Protein AF-A0A0Q1ACC1-F1 (afdb_monomer)

Secondary structure (DSSP, 8-state):
--SS--GGGGGGTTTSTTTT---TTSTTTTEEEEEEEEEE-SS--PPP----GGGS-HHHHHHHHHHHHHHTEEEEEEEEEEGGG-SEEEEEETTHHHHHHHHHHHHHHHS-TTTEEEE-SS--GGGGGGGGSGGGTSGGGSSEEEEEEETTPPPPS-SEEEEEESSS---HHHHHHHHTSEEEEEETTEEEEEETTEEEEEESB--

Foldseek 3Di:
DVVQDFLVCLVVCPPHCQFQVDDPPDPCQQKFFQAWFKDFDPDQDDDPDPPDPVPDDPVVVVVVVVCSVVVRIDGRDTDIDRQLQFQFEEQEEQCLLVRVVSRVSRNNRRRPLQAAAEAEPPPPPSCVCVVVRPNPVCVVNHPFYEYEAEAQDDADDGSHYYYRYHHPDDHPRQVSCQCRNWYWYQDPQFIWIHHNVGTDGGHNHGD

pLDDT: mean 87.02, std 10.47, range [52.59, 98.0]

Radius of gyration: 20.37 Å; Cα contacts (8 Å, |Δi|>4): 390; chains: 1; bounding box: 58×36×55 Å

Solvent-accessible surface area (backbone atoms only — not comparable to full-atom values): 11484 Å² total; per-residue (Å²): 106,84,93,63,62,57,65,91,53,48,78,81,42,62,90,43,84,66,42,44,63,47,46,91,86,44,92,65,41,62,48,25,51,66,26,24,14,69,40,70,44,94,70,71,84,82,75,74,89,86,70,61,76,88,80,50,58,69,66,60,55,50,51,49,53,52,49,50,63,64,66,40,44,40,70,78,33,74,34,70,44,60,48,88,77,24,53,26,34,20,31,16,13,86,55,16,66,59,43,53,49,38,23,49,53,46,38,64,41,31,30,42,41,63,50,35,6,46,45,63,71,88,58,56,79,91,49,59,67,52,79,77,41,72,25,50,74,56,23,87,73,18,77,36,30,39,30,44,39,48,68,79,58,81,86,72,100,48,62,23,36,38,35,39,22,68,48,85,73,87,39,72,58,42,49,46,0,31,60,68,22,36,25,37,38,44,54,97,59,28,38,38,38,34,28,64,91,49,81,46,83,65,29,69,36,63,116

Mean predicted aligned error: 7.65 Å

Structure (mmCIF, N/CA/C/O backbone):
data_AF-A0A0Q1ACC1-F1
#
_entry.id   AF-A0A0Q1ACC1-F1
#
loop_
_atom_site.group_PDB
_atom_site.id
_atom_site.type_symbol
_atom_site.label_atom_id
_atom_site.label_alt_id
_atom_site.label_comp_id
_atom_site.label_asym_id
_atom_site.label_entity_id
_atom_site.label_seq_id
_atom_site.pdbx_PDB_ins_code
_atom_site.Cartn_x
_atom_site.Cartn_y
_atom_site.Cartn_z
_atom_site.occupancy
_atom_site.B_iso_or_equiv
_atom_site.auth_seq_id
_atom_site.auth_comp_id
_atom_site.auth_asym_id
_atom_site.auth_atom_id
_atom_site.pdbx_PDB_model_num
ATOM 1 N N . MET A 1 1 ? 2.250 -6.283 -15.458 1.00 58.88 1 MET A N 1
ATOM 2 C CA . MET A 1 1 ? 0.974 -5.613 -15.105 1.00 58.88 1 MET A CA 1
ATOM 3 C C . MET A 1 1 ? -0.050 -6.566 -14.484 1.00 58.88 1 MET A C 1
ATOM 5 O O . MET A 1 1 ? -0.709 -6.156 -13.545 1.00 58.88 1 MET A O 1
ATOM 9 N N . HIS A 1 2 ? -0.130 -7.833 -14.921 1.00 76.19 2 HIS A N 1
ATOM 10 C CA . HIS A 1 2 ? -1.049 -8.841 -14.364 1.00 76.19 2 HIS A CA 1
ATOM 11 C C . HIS A 1 2 ? -0.979 -9.002 -12.831 1.00 76.19 2 HIS A C 1
ATOM 13 O O . HIS A 1 2 ? -2.020 -8.988 -12.184 1.00 76.19 2 HIS A O 1
ATOM 19 N N . ARG A 1 3 ? 0.228 -9.100 -12.246 1.00 84.19 3 ARG A N 1
ATOM 20 C CA . ARG A 1 3 ? 0.430 -9.351 -10.802 1.00 84.19 3 ARG A CA 1
ATOM 21 C C . ARG A 1 3 ? -0.059 -8.210 -9.901 1.00 84.19 3 ARG A C 1
ATOM 23 O O . ARG A 1 3 ? -0.645 -8.489 -8.870 1.00 84.19 3 ARG A O 1
ATOM 30 N N . TYR A 1 4 ? 0.104 -6.952 -10.320 1.00 89.62 4 TYR A N 1
ATOM 31 C CA . TYR A 1 4 ? -0.324 -5.760 -9.567 1.00 89.62 4 TYR A CA 1
ATOM 32 C C . TYR A 1 4 ? -1.268 -4.903 -10.431 1.00 89.62 4 TYR A C 1
ATOM 34 O O . TYR A 1 4 ? -0.820 -3.907 -11.025 1.00 89.62 4 TYR A O 1
ATOM 42 N N . PRO A 1 5 ? -2.549 -5.306 -10.565 1.00 90.56 5 PRO A N 1
ATOM 43 C CA . PRO A 1 5 ? -3.543 -4.578 -11.356 1.00 90.56 5 PRO A CA 1
ATOM 44 C C . PRO A 1 5 ? -3.723 -3.138 -10.854 1.00 90.56 5 PRO A C 1
ATOM 46 O O . PRO A 1 5 ? -3.257 -2.768 -9.769 1.00 90.56 5 PRO A O 1
ATOM 49 N N . ARG A 1 6 ? -4.346 -2.273 -11.661 1.00 90.31 6 ARG A N 1
ATOM 50 C CA . ARG A 1 6 ? -4.634 -0.907 -11.197 1.00 90.31 6 ARG A CA 1
ATOM 51 C C . ARG A 1 6 ? -5.735 -0.958 -10.126 1.00 90.31 6 ARG A C 1
ATOM 53 O O . ARG A 1 6 ? -6.685 -1.717 -10.301 1.00 90.31 6 ARG A O 1
ATOM 60 N N . PRO A 1 7 ? -5.683 -0.120 -9.073 1.00 91.50 7 PRO A N 1
ATOM 61 C CA . PRO A 1 7 ? -6.741 -0.072 -8.058 1.00 91.50 7 PRO A CA 1
ATOM 62 C C . PRO A 1 7 ? -8.148 0.118 -8.649 1.00 91.50 7 PRO A C 1
ATOM 64 O O . PRO A 1 7 ? -9.111 -0.489 -8.190 1.00 91.50 7 PRO A O 1
ATOM 67 N N . SER A 1 8 ? -8.255 0.891 -9.735 1.00 90.81 8 SER A N 1
ATOM 68 C CA . SER A 1 8 ? -9.501 1.134 -10.473 1.00 90.81 8 SER A CA 1
ATOM 69 C C . SER A 1 8 ? -10.064 -0.085 -11.214 1.00 90.81 8 SER A C 1
ATOM 71 O O . SER A 1 8 ? -11.192 -0.026 -11.689 1.00 90.81 8 SER A O 1
ATOM 73 N N . GLU A 1 9 ? -9.292 -1.161 -11.371 1.00 91.88 9 GLU A N 1
ATOM 74 C CA . GLU A 1 9 ? -9.697 -2.390 -12.071 1.00 91.88 9 GLU A CA 1
ATOM 75 C C . GLU A 1 9 ? -10.165 -3.478 -11.091 1.00 91.88 9 GLU A C 1
ATOM 77 O O . GLU A 1 9 ? -10.888 -4.391 -11.492 1.00 91.88 9 GLU A O 1
ATOM 82 N N . LEU A 1 10 ? -9.804 -3.364 -9.805 1.00 92.94 10 LEU A N 1
ATOM 83 C CA . LEU A 1 10 ? -10.030 -4.400 -8.789 1.00 92.94 10 LEU A CA 1
ATOM 84 C C . LEU A 1 10 ? -11.501 -4.794 -8.656 1.00 92.94 10 LEU A C 1
ATOM 86 O O . LEU A 1 10 ? -11.804 -5.978 -8.556 1.00 92.94 10 LEU A O 1
ATOM 90 N N . TRP A 1 11 ? -12.419 -3.824 -8.716 1.00 92.44 11 TRP A N 1
ATOM 91 C CA . TRP A 1 11 ? -13.859 -4.063 -8.565 1.00 92.44 11 TRP A CA 1
ATOM 92 C C . TRP A 1 11 ? -14.409 -5.080 -9.575 1.00 92.44 11 TRP A C 1
ATOM 94 O O . TRP A 1 11 ? -15.332 -5.819 -9.249 1.00 92.44 11 TRP A O 1
ATOM 104 N N . SER A 1 12 ? -13.833 -5.142 -10.780 1.00 94.81 12 SER A N 1
ATOM 105 C CA . SER A 1 12 ? -14.265 -6.061 -11.841 1.00 94.81 12 SER A CA 1
ATOM 106 C C . SER A 1 12 ? -13.781 -7.500 -11.635 1.00 94.81 12 SER A C 1
ATOM 108 O O . SER A 1 12 ? -14.287 -8.416 -12.276 1.00 94.81 12 SER A O 1
ATOM 110 N N . LEU A 1 13 ? -12.807 -7.696 -10.741 1.00 94.25 13 LEU A N 1
ATOM 111 C CA . LEU A 1 13 ? -12.178 -8.984 -10.445 1.00 94.25 13 LEU A CA 1
ATOM 112 C C . LEU A 1 13 ? -12.672 -9.593 -9.122 1.00 94.25 13 LEU A C 1
ATOM 114 O O . LEU A 1 13 ? -12.344 -10.739 -8.813 1.00 94.25 13 LEU A O 1
ATOM 118 N N . VAL A 1 14 ? -13.435 -8.835 -8.324 1.00 94.94 14 VAL A N 1
ATOM 119 C CA . VAL A 1 14 ? -13.987 -9.297 -7.042 1.00 94.94 14 VAL A CA 1
ATOM 120 C C . VAL A 1 14 ? -14.894 -10.508 -7.268 1.00 94.94 14 VAL A C 1
ATOM 122 O O . VAL A 1 14 ? -15.743 -10.507 -8.156 1.00 94.94 14 VAL A O 1
ATOM 125 N N . GLY A 1 15 ? -14.721 -11.541 -6.442 1.00 94.19 15 GLY A N 1
ATOM 126 C CA . GLY A 1 15 ? -15.457 -12.806 -6.532 1.00 94.19 15 GLY A CA 1
ATOM 127 C C . GLY A 1 15 ? -14.915 -13.792 -7.572 1.00 94.19 15 GLY A C 1
ATOM 128 O O . GLY A 1 15 ? -15.429 -14.905 -7.660 1.00 94.19 15 GLY A O 1
ATOM 129 N N . GLY A 1 16 ? -13.897 -13.409 -8.348 1.00 95.25 16 GLY A N 1
ATOM 130 C CA . GLY A 1 16 ? -13.178 -14.313 -9.245 1.00 95.25 16 GLY A CA 1
ATOM 131 C C . GLY A 1 16 ? -12.012 -15.034 -8.564 1.00 95.25 16 GLY A C 1
ATOM 132 O O . GLY A 1 16 ? -11.716 -14.809 -7.395 1.00 95.25 16 GLY A O 1
ATOM 133 N N . GLU A 1 17 ? -11.290 -15.847 -9.338 1.00 93.62 17 GLU A N 1
ATOM 134 C CA . GLU A 1 17 ? -10.137 -16.644 -8.872 1.00 93.62 17 GLU A CA 1
ATOM 135 C C . GLU A 1 17 ? -8.962 -15.799 -8.361 1.00 93.62 17 GLU A C 1
ATOM 137 O O . GLU A 1 17 ? -8.112 -16.291 -7.629 1.00 93.62 17 GLU A O 1
ATOM 142 N N . ARG A 1 18 ? -8.921 -14.519 -8.748 1.00 92.88 18 ARG A N 1
ATOM 143 C CA . ARG A 1 18 ? -7.852 -13.586 -8.377 1.00 92.88 18 ARG A CA 1
ATOM 144 C C . ARG A 1 18 ? -8.033 -12.944 -7.007 1.00 92.88 18 ARG A C 1
ATOM 146 O O . ARG A 1 18 ? -7.095 -12.358 -6.463 1.00 92.88 18 ARG A O 1
ATOM 153 N N . MET A 1 19 ? -9.252 -13.004 -6.480 1.00 96.25 19 MET A N 1
ATOM 154 C CA . MET A 1 19 ? -9.556 -12.520 -5.145 1.00 96.25 19 MET A CA 1
ATOM 155 C C . MET A 1 19 ? -8.956 -13.490 -4.131 1.00 96.25 19 MET A C 1
ATOM 157 O O . MET A 1 19 ? -9.218 -14.687 -4.189 1.00 96.25 19 MET A O 1
ATOM 161 N N . TRP A 1 20 ? -8.160 -12.954 -3.210 1.00 96.44 20 TRP A N 1
ATOM 162 C CA . TRP A 1 20 ? -7.475 -13.724 -2.168 1.00 96.44 20 TRP A CA 1
ATOM 163 C C . TRP A 1 20 ? -6.535 -14.809 -2.717 1.00 96.44 20 TRP A C 1
ATOM 165 O O . TRP A 1 20 ? -6.323 -15.838 -2.086 1.00 96.44 20 TRP A O 1
ATOM 175 N N . GLU A 1 21 ? -5.955 -14.562 -3.899 1.00 95.25 21 GLU A N 1
ATOM 176 C CA . GLU A 1 21 ? -5.065 -15.511 -4.583 1.00 95.25 21 GLU A CA 1
ATOM 177 C C . GLU A 1 21 ? -3.689 -15.673 -3.907 1.00 95.25 21 GLU A C 1
ATOM 179 O O . GLU A 1 21 ? -2.984 -16.625 -4.223 1.00 95.25 21 GLU A O 1
ATOM 184 N N . ARG A 1 22 ? -3.294 -14.762 -2.999 1.00 95.00 22 ARG A N 1
ATOM 185 C CA . ARG A 1 22 ? -1.940 -14.717 -2.414 1.00 95.00 22 ARG A CA 1
ATOM 186 C C . ARG A 1 22 ? -1.904 -15.246 -0.982 1.00 95.00 22 ARG A C 1
ATOM 188 O O . ARG A 1 22 ? -2.440 -14.618 -0.064 1.00 95.00 22 ARG A O 1
ATOM 195 N N . GLY A 1 23 ? -1.207 -16.356 -0.781 1.00 93.00 23 GLY A N 1
ATOM 196 C CA . GLY A 1 23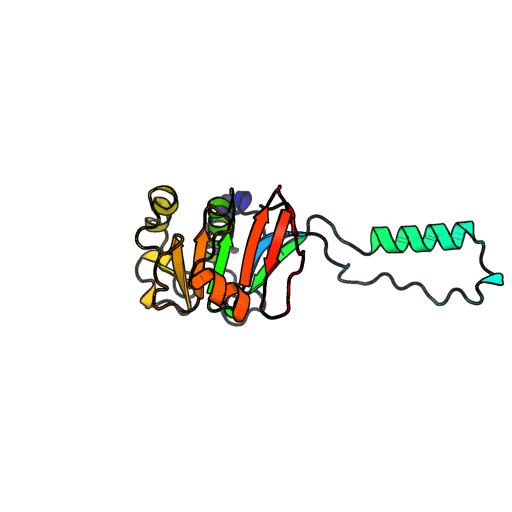 ? -0.982 -16.996 0.511 1.00 93.00 23 GLY A CA 1
ATOM 197 C C . GLY A 1 23 ? 0.313 -16.562 1.201 1.00 93.00 23 GLY A C 1
ATOM 198 O O . GLY A 1 23 ? 1.188 -15.937 0.614 1.00 93.00 23 GLY A O 1
ATOM 199 N N . VAL A 1 24 ? 0.462 -16.949 2.471 1.00 92.94 24 VAL A N 1
ATOM 200 C CA . VAL A 1 24 ? 1.601 -16.577 3.342 1.00 92.94 24 VAL A CA 1
ATOM 201 C C . VAL A 1 24 ? 2.976 -17.044 2.840 1.00 92.94 24 VAL A C 1
ATOM 203 O O . VAL A 1 24 ? 4.004 -16.498 3.239 1.00 92.94 24 VAL A O 1
ATOM 206 N N . HIS A 1 25 ? 3.010 -18.066 1.983 1.00 92.62 25 HIS A N 1
ATOM 207 C CA . HIS A 1 25 ? 4.243 -18.622 1.420 1.00 92.62 25 HIS A CA 1
ATOM 208 C C . HIS A 1 25 ? 4.619 -18.017 0.065 1.00 92.62 25 HIS A C 1
ATOM 210 O O . HIS A 1 25 ? 5.706 -18.308 -0.434 1.00 92.62 25 HIS A O 1
ATOM 216 N N . ASP A 1 26 ? 3.755 -17.181 -0.511 1.00 94.06 26 ASP A N 1
ATOM 217 C CA . ASP A 1 26 ? 4.024 -16.535 -1.786 1.00 94.06 26 ASP A CA 1
ATOM 218 C C . ASP A 1 26 ? 4.969 -15.345 -1.602 1.00 94.06 26 ASP A C 1
ATOM 220 O O . ASP A 1 26 ? 4.922 -14.620 -0.605 1.00 94.06 26 ASP A O 1
ATOM 224 N N . GLU A 1 27 ? 5.831 -15.118 -2.592 1.00 90.88 27 GLU A N 1
ATOM 225 C CA . GLU A 1 27 ? 6.801 -14.017 -2.560 1.00 90.88 27 GLU A CA 1
ATOM 226 C C . GLU A 1 27 ? 6.123 -12.639 -2.479 1.00 90.88 27 GLU A C 1
ATOM 228 O O . GLU A 1 27 ? 6.656 -11.728 -1.850 1.00 90.88 27 GLU A O 1
ATOM 233 N N . ASP A 1 28 ? 4.930 -12.502 -3.066 1.00 92.88 28 ASP A N 1
ATOM 234 C CA . ASP A 1 28 ? 4.126 -11.275 -3.098 1.00 92.88 28 ASP A CA 1
ATOM 235 C C . ASP A 1 28 ? 3.066 -11.189 -1.991 1.00 92.88 28 ASP A C 1
ATOM 237 O O . ASP A 1 28 ? 2.146 -10.355 -2.050 1.00 92.88 28 ASP A O 1
ATOM 241 N N . TYR A 1 29 ? 3.188 -12.034 -0.963 1.00 94.75 29 TYR A N 1
ATOM 242 C CA . TYR A 1 29 ? 2.414 -11.903 0.263 1.00 94.75 29 TYR A C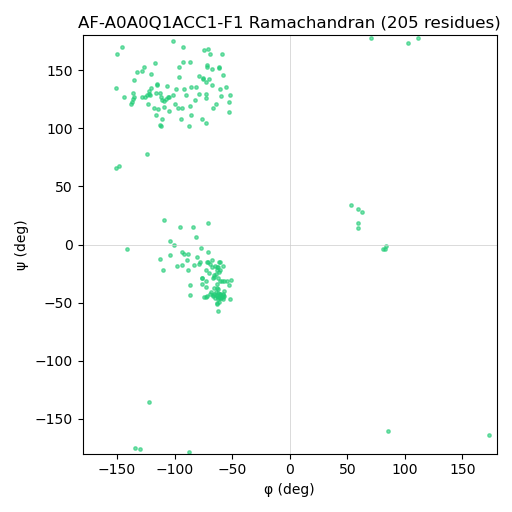A 1
ATOM 243 C C . TYR A 1 29 ? 2.688 -10.545 0.918 1.00 94.75 29 TYR A C 1
ATOM 245 O O . TYR A 1 29 ? 3.845 -10.188 1.129 1.00 94.75 29 TYR A O 1
ATOM 253 N N . LEU A 1 30 ? 1.624 -9.798 1.237 1.00 95.44 30 LEU A N 1
ATOM 254 C CA . LEU A 1 30 ? 1.667 -8.438 1.803 1.00 95.44 30 LEU A CA 1
ATOM 255 C C . LEU A 1 30 ? 2.381 -7.374 0.952 1.00 95.44 30 LEU A C 1
ATOM 257 O O . LEU A 1 30 ? 2.707 -6.291 1.446 1.00 95.44 30 LEU A O 1
ATOM 261 N N . GLU A 1 31 ? 2.567 -7.627 -0.342 1.00 95.50 31 GLU A N 1
ATOM 262 C CA . GLU A 1 31 ? 3.039 -6.590 -1.252 1.00 95.50 31 GLU A CA 1
ATOM 263 C C . GLU A 1 31 ? 1.904 -5.687 -1.732 1.00 95.50 31 GLU A C 1
ATOM 265 O O . GLU A 1 31 ? 0.941 -6.138 -2.364 1.00 95.50 31 GLU A O 1
ATOM 270 N N . VAL A 1 32 ? 2.075 -4.385 -1.513 1.00 93.62 32 VAL A N 1
ATOM 271 C CA . VAL A 1 32 ? 1.122 -3.345 -1.900 1.00 93.62 32 VAL A CA 1
ATOM 272 C C . VAL A 1 32 ? 1.709 -2.415 -2.944 1.00 93.62 32 VAL A C 1
ATOM 274 O O . VAL A 1 32 ? 2.856 -1.981 -2.864 1.00 93.62 32 VAL A O 1
ATOM 277 N N . ARG A 1 33 ? 0.898 -2.076 -3.942 1.00 92.75 33 ARG A N 1
ATOM 278 C CA . ARG A 1 33 ? 1.261 -1.108 -4.974 1.00 92.75 33 ARG A CA 1
ATOM 279 C C . ARG A 1 33 ? 1.098 0.316 -4.439 1.00 92.75 33 ARG A C 1
ATOM 281 O O . ARG A 1 33 ? 0.020 0.661 -3.971 1.00 92.75 33 ARG A O 1
ATOM 288 N N . VAL A 1 34 ? 2.128 1.146 -4.603 1.00 90.38 34 VAL A N 1
ATOM 289 C CA . VAL A 1 34 ? 2.148 2.554 -4.148 1.00 90.38 34 VAL A CA 1
ATOM 290 C C . VAL A 1 34 ? 2.185 3.570 -5.296 1.00 90.38 34 VAL A C 1
ATOM 292 O O . VAL A 1 34 ? 1.985 4.764 -5.097 1.00 90.38 34 VAL A O 1
ATOM 295 N N . GLY A 1 35 ? 2.452 3.120 -6.524 1.00 85.88 35 GLY A N 1
ATOM 296 C CA . GLY A 1 35 ? 2.596 4.029 -7.657 1.00 85.88 35 GLY A CA 1
ATOM 297 C C . GLY A 1 35 ? 3.054 3.358 -8.945 1.00 85.88 35 GLY A C 1
ATOM 298 O O . GLY A 1 35 ? 2.989 2.135 -9.098 1.00 85.88 35 GLY A O 1
ATOM 299 N N . LEU A 1 36 ? 3.508 4.196 -9.872 1.00 82.50 36 LEU A N 1
ATOM 300 C CA . LEU A 1 36 ? 4.158 3.852 -11.128 1.00 82.50 36 LEU A CA 1
ATOM 301 C C . LEU A 1 36 ? 5.554 4.484 -11.194 1.00 82.50 36 LEU A C 1
ATOM 303 O O . LEU A 1 36 ? 5.737 5.690 -10.998 1.00 82.50 36 LEU A O 1
ATOM 307 N N . GLY A 1 37 ? 6.543 3.657 -11.498 1.00 79.75 37 GLY A N 1
ATOM 308 C CA . GLY A 1 37 ? 7.946 4.034 -11.567 1.00 79.75 37 GLY A CA 1
ATOM 309 C C . GLY A 1 37 ? 8.620 3.491 -12.816 1.00 79.75 37 GLY A C 1
ATOM 310 O O . GLY A 1 37 ? 7.990 2.910 -13.701 1.00 79.75 37 GLY A O 1
ATOM 311 N N . ILE A 1 38 ? 9.925 3.714 -12.875 1.00 74.94 38 ILE A N 1
ATOM 312 C CA . ILE A 1 38 ? 10.794 3.183 -13.919 1.00 74.94 38 ILE A CA 1
ATOM 313 C C . ILE A 1 38 ? 11.595 2.052 -13.281 1.00 74.94 38 ILE A C 1
ATOM 315 O O . ILE A 1 38 ? 12.223 2.267 -12.247 1.00 74.94 38 ILE A O 1
ATOM 319 N N . THR A 1 39 ? 11.575 0.868 -13.886 1.00 72.25 39 THR A N 1
ATOM 320 C CA . THR A 1 39 ? 12.412 -0.263 -13.459 1.00 72.25 39 THR A CA 1
ATOM 321 C C . THR A 1 39 ? 13.389 -0.650 -14.562 1.00 72.25 39 THR A C 1
ATOM 323 O O . THR A 1 39 ? 13.124 -0.398 -15.738 1.00 72.25 39 THR A O 1
ATOM 326 N N . SER A 1 40 ? 14.502 -1.284 -14.206 1.00 69.81 40 SER A N 1
ATOM 327 C CA . SER A 1 40 ? 15.384 -1.929 -15.184 1.00 69.81 40 SER A CA 1
ATOM 328 C C . SER A 1 40 ? 14.689 -3.135 -15.819 1.00 69.81 40 SER A C 1
ATOM 330 O O . SER A 1 40 ? 13.857 -3.788 -15.184 1.00 69.81 40 SER A O 1
ATOM 332 N N . LEU A 1 41 ? 15.039 -3.462 -17.063 1.00 72.62 41 LEU A N 1
ATOM 333 C CA . LEU A 1 41 ? 14.577 -4.696 -17.698 1.00 72.62 41 LEU A CA 1
ATOM 334 C C . LEU A 1 41 ? 14.944 -5.925 -16.852 1.00 72.62 41 LEU A C 1
ATOM 336 O O . LEU A 1 41 ? 16.085 -6.070 -16.419 1.00 72.62 41 LEU A O 1
ATOM 340 N N . CYS A 1 42 ? 13.990 -6.846 -16.685 1.00 67.94 42 CYS A N 1
ATOM 341 C CA . CYS A 1 42 ? 14.234 -8.132 -16.023 1.00 67.94 42 CYS A CA 1
ATOM 342 C C . CYS A 1 42 ? 15.267 -8.989 -16.774 1.00 67.94 42 CYS A C 1
ATOM 344 O O . CYS A 1 42 ? 15.974 -9.778 -16.158 1.00 67.94 42 CYS A O 1
ATOM 346 N N . THR A 1 43 ? 15.359 -8.821 -18.096 1.00 76.00 43 THR A N 1
ATOM 347 C CA . THR A 1 43 ? 16.409 -9.397 -18.943 1.00 76.00 43 THR A CA 1
ATOM 348 C C . THR A 1 43 ? 17.275 -8.251 -19.462 1.00 76.00 43 THR A C 1
ATOM 350 O O . THR A 1 43 ? 16.831 -7.528 -20.357 1.00 76.00 43 THR A O 1
ATOM 353 N N . PRO A 1 44 ? 18.469 -8.030 -18.887 1.00 74.75 44 PRO A N 1
ATOM 354 C CA . PRO A 1 44 ? 19.359 -6.961 -19.322 1.00 74.75 44 PRO A CA 1
ATOM 355 C C . PRO A 1 44 ? 19.723 -7.094 -20.804 1.00 74.75 44 PRO A C 1
ATOM 357 O O . PRO A 1 44 ? 19.873 -8.200 -21.322 1.00 74.75 44 PRO A O 1
ATOM 360 N N . ILE A 1 45 ? 19.885 -5.960 -21.489 1.00 80.19 45 ILE A N 1
ATOM 361 C CA . ILE A 1 45 ? 20.428 -5.944 -22.850 1.00 80.19 45 ILE A CA 1
ATOM 362 C C . ILE A 1 45 ? 21.935 -6.150 -22.738 1.00 80.19 45 ILE A C 1
ATOM 364 O O . ILE A 1 45 ? 22.657 -5.250 -22.308 1.00 80.19 45 ILE A O 1
ATOM 368 N N . GLU A 1 46 ? 22.408 -7.328 -23.125 1.00 83.50 46 GLU A N 1
ATOM 369 C CA . GLU A 1 46 ? 23.836 -7.613 -23.200 1.00 83.50 46 GLU A CA 1
ATOM 370 C C . GLU A 1 46 ? 24.377 -7.191 -24.565 1.00 83.50 46 GLU A C 1
ATOM 372 O O . GLU A 1 46 ? 23.947 -7.682 -25.610 1.00 83.50 46 GLU A O 1
ATOM 377 N N . VAL A 1 47 ? 25.321 -6.252 -24.553 1.00 80.56 47 VAL A N 1
ATOM 378 C CA . VAL A 1 47 ? 26.071 -5.864 -25.747 1.00 80.56 47 VAL A CA 1
ATOM 379 C C . VAL A 1 47 ? 27.391 -6.635 -25.718 1.00 80.56 47 VAL A C 1
ATOM 381 O O . VAL A 1 47 ? 28.155 -6.448 -24.769 1.00 80.56 47 VAL A O 1
ATOM 384 N N . PRO A 1 48 ? 27.668 -7.507 -26.704 1.00 80.25 48 PRO A N 1
ATOM 385 C CA . PRO A 1 48 ? 28.947 -8.207 -26.774 1.00 80.25 48 PRO A CA 1
ATOM 386 C C . PRO A 1 48 ? 30.099 -7.208 -26.922 1.00 80.25 48 PRO A C 1
ATOM 388 O O . PRO A 1 48 ? 29.896 -6.111 -27.445 1.00 80.25 48 PRO A O 1
ATOM 391 N N . ASP A 1 49 ? 31.294 -7.591 -26.459 1.00 80.62 49 ASP A N 1
ATOM 392 C CA . ASP A 1 49 ? 32.488 -6.741 -26.519 1.00 80.62 49 ASP A CA 1
ATOM 393 C C . ASP A 1 49 ? 32.710 -6.234 -27.957 1.00 80.62 49 ASP A C 1
ATOM 395 O O . ASP A 1 49 ? 32.943 -7.044 -28.860 1.00 80.62 49 ASP A O 1
ATOM 399 N N . PRO A 1 50 ? 32.592 -4.914 -28.197 1.00 73.06 50 PRO A N 1
ATOM 400 C CA . PRO A 1 50 ? 32.675 -4.362 -29.538 1.00 73.06 50 PRO A CA 1
ATOM 401 C C . PRO A 1 50 ? 34.122 -4.274 -30.058 1.00 73.06 50 PRO A C 1
ATOM 403 O O . PRO A 1 50 ? 34.313 -3.897 -31.211 1.00 73.06 50 PRO A O 1
ATOM 406 N N . GLY A 1 51 ? 35.134 -4.629 -29.256 1.00 79.38 51 GLY A N 1
ATOM 407 C CA . GLY A 1 51 ? 36.545 -4.510 -29.628 1.00 79.38 51 GLY A CA 1
ATOM 408 C C . GLY A 1 51 ? 37.115 -3.116 -29.350 1.00 79.38 51 GLY A C 1
ATOM 409 O O . GLY A 1 51 ? 36.590 -2.360 -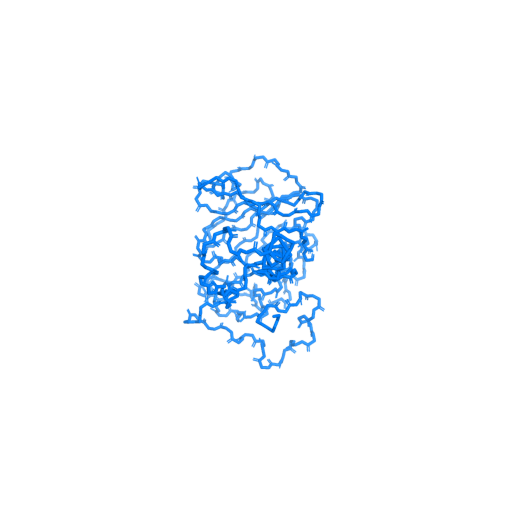28.527 1.00 79.38 51 GLY A O 1
ATOM 410 N N . ALA A 1 52 ? 38.229 -2.767 -30.001 1.00 80.94 52 ALA A N 1
ATOM 411 C CA . ALA A 1 52 ? 38.921 -1.510 -29.730 1.00 80.94 52 ALA A CA 1
ATOM 412 C C . ALA A 1 52 ? 38.085 -0.301 -30.180 1.00 80.94 52 ALA A C 1
ATOM 414 O O . ALA A 1 52 ? 37.512 -0.279 -31.265 1.00 80.94 52 ALA A O 1
ATOM 415 N N . ALA A 1 53 ? 38.037 0.745 -29.351 1.00 75.56 53 ALA A N 1
ATOM 416 C CA . ALA A 1 53 ? 37.220 1.930 -29.625 1.00 75.56 53 ALA A CA 1
ATOM 417 C C . ALA A 1 53 ? 37.620 2.674 -30.915 1.00 75.56 53 ALA A C 1
ATOM 419 O O . ALA A 1 53 ? 36.796 3.388 -31.479 1.00 75.56 53 ALA A O 1
ATOM 420 N N . GLU A 1 54 ? 38.866 2.507 -31.362 1.00 82.00 54 GLU A N 1
ATOM 421 C CA . GLU A 1 54 ? 39.411 3.056 -32.610 1.00 82.00 54 GLU A CA 1
ATOM 422 C C . GLU A 1 54 ? 38.892 2.356 -33.875 1.00 82.00 54 GLU A C 1
ATOM 424 O O . GLU A 1 54 ? 38.863 2.979 -34.935 1.00 82.00 54 GLU A O 1
ATOM 429 N N . ASP A 1 55 ? 38.402 1.120 -33.748 1.00 84.62 55 ASP A N 1
ATOM 430 C CA . ASP A 1 55 ? 37.811 0.344 -34.846 1.00 84.62 55 ASP A CA 1
ATOM 431 C C . ASP A 1 55 ? 36.302 0.603 -35.009 1.00 84.62 55 ASP A C 1
ATOM 433 O O . ASP A 1 55 ? 35.673 0.138 -35.963 1.00 84.62 55 ASP A O 1
ATOM 437 N N . LEU A 1 56 ? 35.695 1.339 -34.072 1.00 84.38 56 LEU A N 1
ATOM 438 C CA . LEU A 1 56 ? 34.260 1.593 -34.047 1.00 84.38 56 LEU A CA 1
ATOM 439 C C . LEU A 1 56 ? 33.898 2.877 -34.781 1.00 84.38 56 LEU A C 1
ATOM 441 O O . LEU A 1 56 ? 34.448 3.946 -34.520 1.00 84.38 56 LEU A O 1
ATOM 445 N N . ASP A 1 57 ? 32.863 2.797 -35.618 1.00 89.62 57 ASP A N 1
ATOM 446 C CA . ASP A 1 57 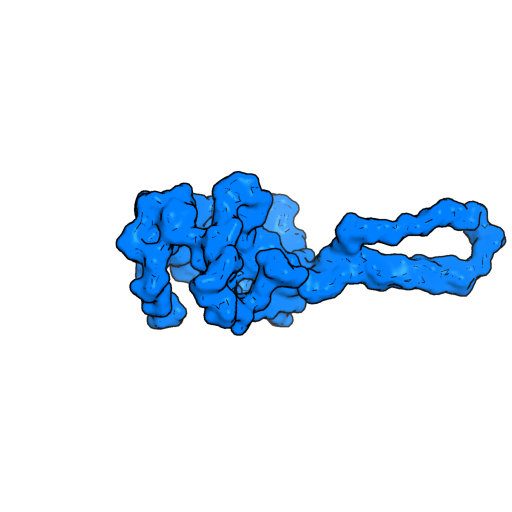? 32.234 3.998 -36.153 1.00 89.62 57 ASP A CA 1
ATOM 447 C C . ASP A 1 57 ? 31.604 4.816 -35.002 1.00 89.62 57 ASP A C 1
ATOM 449 O O . ASP A 1 57 ? 30.729 4.312 -34.282 1.00 89.62 57 ASP A O 1
ATOM 453 N N . PRO A 1 58 ? 32.013 6.083 -34.804 1.00 84.81 58 PRO A N 1
ATOM 454 C CA . PRO A 1 58 ? 31.608 6.873 -33.643 1.00 84.81 58 PRO A CA 1
ATOM 455 C C . PRO A 1 58 ? 30.108 7.198 -33.626 1.00 84.81 58 PRO A C 1
ATOM 457 O O . PRO A 1 58 ? 29.518 7.332 -32.545 1.00 84.81 58 PRO A O 1
ATOM 460 N N . VAL A 1 59 ? 29.463 7.294 -34.794 1.00 89.62 59 VAL A N 1
ATOM 461 C CA . VAL A 1 59 ? 28.019 7.556 -34.898 1.00 89.62 59 VAL A CA 1
ATOM 462 C C . VAL A 1 59 ? 27.229 6.312 -34.495 1.00 89.62 59 VAL A C 1
ATOM 464 O O . VAL A 1 59 ? 26.304 6.407 -33.680 1.00 89.62 59 VAL A O 1
ATOM 467 N N . CYS A 1 60 ? 27.627 5.140 -34.987 1.00 86.56 60 CYS A N 1
ATOM 468 C CA . CYS A 1 60 ? 27.034 3.856 -34.621 1.00 86.56 60 CYS A CA 1
ATOM 469 C C . CYS A 1 60 ? 27.237 3.548 -33.133 1.00 86.56 60 CYS A C 1
ATOM 471 O O . CYS A 1 60 ? 26.275 3.189 -32.453 1.00 86.56 60 CYS A O 1
ATOM 473 N N . ALA A 1 61 ? 28.440 3.767 -32.591 1.00 85.44 61 ALA A N 1
ATOM 474 C CA . ALA A 1 61 ? 28.729 3.543 -31.173 1.00 85.44 61 ALA A CA 1
ATOM 475 C C . ALA A 1 61 ? 27.889 4.451 -30.256 1.00 85.44 61 ALA A C 1
ATOM 477 O O . ALA A 1 61 ? 27.356 4.001 -29.237 1.00 85.44 61 ALA A O 1
ATOM 478 N N . THR A 1 62 ? 27.724 5.724 -30.629 1.00 86.62 62 THR A N 1
ATOM 479 C CA . THR A 1 62 ? 26.876 6.671 -29.888 1.00 86.62 62 THR A CA 1
ATOM 480 C C . THR A 1 62 ? 25.403 6.275 -29.965 1.00 86.62 62 THR A C 1
ATOM 482 O O . THR A 1 62 ? 24.716 6.245 -28.942 1.00 86.62 62 THR A O 1
ATOM 485 N N . SER A 1 63 ? 24.927 5.909 -31.156 1.00 86.12 63 SER A N 1
ATOM 486 C CA . SER A 1 63 ? 23.540 5.488 -31.380 1.00 86.12 63 SER A CA 1
ATOM 487 C C . SER A 1 63 ? 23.205 4.203 -30.621 1.00 86.12 63 SER A C 1
ATOM 489 O O . SER A 1 63 ? 22.138 4.112 -30.011 1.00 86.12 63 SER A O 1
ATOM 491 N N . LEU A 1 64 ? 24.128 3.237 -30.587 1.00 85.50 64 LEU A N 1
ATOM 492 C CA . LEU A 1 64 ? 23.988 1.998 -29.825 1.00 85.50 64 LEU A CA 1
ATOM 493 C C . LEU A 1 64 ? 23.898 2.277 -28.322 1.00 85.50 64 LEU A C 1
ATOM 495 O O . LEU A 1 64 ? 22.951 1.826 -27.684 1.00 85.50 64 LEU A O 1
ATOM 499 N N . ARG A 1 65 ? 24.820 3.075 -27.761 1.00 84.12 65 ARG A N 1
ATOM 500 C CA . ARG A 1 65 ? 24.778 3.456 -26.336 1.00 84.12 65 ARG A CA 1
ATOM 501 C C . ARG A 1 65 ? 23.477 4.164 -25.976 1.00 84.12 65 ARG A C 1
ATOM 503 O O . ARG A 1 65 ? 22.863 3.831 -24.969 1.00 84.12 65 ARG A O 1
ATOM 510 N N . HIS A 1 66 ? 23.038 5.110 -26.805 1.00 85.25 66 HIS A N 1
ATOM 511 C CA . HIS A 1 66 ? 21.769 5.801 -26.593 1.00 85.25 66 HIS A CA 1
ATOM 512 C C . HIS A 1 66 ? 20.582 4.827 -26.631 1.00 85.25 66 HIS A C 1
ATOM 514 O O . HIS A 1 66 ? 19.733 4.858 -25.743 1.00 85.25 66 HIS A O 1
ATOM 520 N N . THR A 1 67 ? 20.550 3.924 -27.613 1.00 84.81 67 THR A N 1
ATOM 521 C CA . THR A 1 67 ? 19.487 2.919 -27.761 1.00 84.81 67 THR A CA 1
ATOM 522 C C . THR A 1 67 ? 19.438 1.975 -26.565 1.00 84.81 67 THR A C 1
ATOM 524 O O . THR A 1 67 ? 18.366 1.775 -26.005 1.00 84.81 67 THR A O 1
ATOM 527 N N . VAL A 1 68 ? 20.585 1.446 -26.130 1.00 84.94 68 VAL A N 1
ATOM 528 C CA . VAL A 1 68 ? 20.685 0.577 -24.948 1.00 84.94 68 VAL A CA 1
ATOM 529 C C . VAL A 1 68 ? 20.211 1.320 -23.704 1.00 84.94 68 VAL A C 1
ATOM 531 O O . VAL A 1 68 ? 19.378 0.798 -22.973 1.00 84.94 68 VAL A O 1
ATOM 534 N N . ASN A 1 69 ? 20.653 2.563 -23.498 1.00 82.25 69 ASN A N 1
ATOM 535 C CA . ASN A 1 69 ? 20.232 3.359 -22.346 1.00 82.25 69 ASN A CA 1
ATOM 536 C C . ASN A 1 69 ? 18.711 3.565 -22.315 1.00 82.25 69 ASN A C 1
ATOM 538 O O . ASN A 1 69 ? 18.091 3.349 -21.277 1.00 82.25 69 ASN A O 1
ATOM 542 N N . VAL A 1 70 ? 18.096 3.921 -23.447 1.00 79.69 70 VAL A N 1
ATOM 543 C CA . VAL A 1 70 ? 16.641 4.137 -23.528 1.00 79.69 70 VAL A CA 1
ATOM 544 C C . VAL A 1 70 ? 15.866 2.825 -23.385 1.00 79.69 70 VAL A C 1
ATOM 546 O O . VAL A 1 70 ? 14.873 2.779 -22.664 1.00 79.69 70 VAL A O 1
ATOM 549 N N . ALA A 1 71 ? 16.321 1.752 -24.033 1.00 80.50 71 ALA A N 1
ATOM 550 C CA . ALA A 1 71 ? 15.635 0.463 -24.036 1.00 80.50 71 ALA A CA 1
ATOM 551 C C . ALA A 1 71 ? 15.857 -0.355 -22.753 1.00 80.50 71 ALA A C 1
ATOM 553 O O . ALA A 1 71 ? 15.093 -1.276 -22.494 1.00 80.50 71 ALA A O 1
ATOM 554 N N . SER A 1 72 ? 16.863 -0.026 -21.935 1.00 81.19 72 SER A N 1
ATOM 555 C CA . SER A 1 72 ? 17.213 -0.773 -20.714 1.00 81.19 72 SER A CA 1
ATOM 556 C C . SER A 1 72 ? 16.209 -0.640 -19.564 1.00 81.19 72 SER A C 1
ATOM 558 O O . SER A 1 72 ? 16.347 -1.323 -18.546 1.00 81.19 72 SER A O 1
ATOM 560 N N . THR A 1 73 ? 15.198 0.218 -19.710 1.00 80.56 73 THR A N 1
ATOM 561 C CA . THR A 1 73 ? 14.225 0.505 -18.656 1.00 80.56 73 THR A CA 1
ATOM 562 C C . THR A 1 73 ? 12.790 0.354 -19.141 1.00 80.56 73 THR A C 1
ATOM 564 O O . THR A 1 73 ? 12.474 0.599 -20.304 1.00 80.56 73 THR A O 1
ATOM 567 N N . VAL A 1 74 ? 11.907 -0.037 -18.226 1.00 80.25 74 VAL A N 1
ATOM 568 C CA . VAL A 1 74 ? 10.469 -0.160 -18.456 1.00 80.25 74 VAL A CA 1
ATOM 569 C C . VAL A 1 74 ? 9.758 0.939 -17.662 1.00 80.25 74 VAL A C 1
ATOM 571 O O . VAL A 1 74 ? 9.715 0.866 -16.425 1.00 80.25 74 VAL A O 1
ATOM 574 N N . PRO A 1 75 ? 9.218 1.975 -18.332 1.00 81.06 75 PRO A N 1
ATOM 575 C CA . PRO A 1 75 ? 8.413 2.996 -17.673 1.00 81.06 75 PRO A CA 1
ATOM 576 C C . PRO A 1 75 ? 7.052 2.437 -17.235 1.00 81.06 75 PRO A C 1
ATOM 578 O O . PRO A 1 75 ? 6.653 1.346 -17.640 1.00 81.06 75 PRO A O 1
ATOM 581 N N . ASP A 1 76 ? 6.335 3.201 -16.409 1.00 81.25 76 ASP A N 1
ATOM 582 C CA . ASP A 1 76 ? 4.982 2.879 -15.931 1.00 81.25 76 ASP A CA 1
ATOM 583 C C . ASP A 1 76 ? 4.855 1.482 -15.293 1.00 81.25 76 ASP A C 1
ATOM 585 O O . ASP A 1 76 ? 3.813 0.820 -15.369 1.00 81.25 76 ASP A O 1
ATOM 589 N N . THR A 1 77 ? 5.913 1.037 -14.613 1.00 84.12 77 THR A N 1
ATOM 590 C CA . THR A 1 77 ? 5.915 -0.231 -13.879 1.00 84.12 77 THR A CA 1
ATOM 591 C C . THR A 1 77 ? 5.353 -0.020 -12.473 1.00 84.12 77 THR A C 1
ATOM 593 O O . THR A 1 77 ? 5.737 0.951 -11.818 1.00 84.12 77 THR A O 1
ATOM 596 N N . PRO A 1 78 ? 4.460 -0.900 -11.975 1.00 87.06 78 PRO A N 1
ATOM 597 C CA . PRO A 1 78 ? 4.003 -0.843 -10.593 1.00 87.06 78 PRO A CA 1
ATOM 598 C C . PRO A 1 78 ? 5.181 -0.830 -9.622 1.00 87.06 78 PRO A C 1
ATOM 600 O O . PRO A 1 78 ? 5.997 -1.749 -9.630 1.00 87.06 78 PRO A O 1
ATOM 603 N N . VAL A 1 79 ? 5.248 0.202 -8.784 1.00 87.69 79 VAL A N 1
ATOM 604 C CA . VAL A 1 79 ? 6.156 0.204 -7.636 1.00 87.69 79 VAL A CA 1
ATOM 605 C C . VAL A 1 79 ? 5.413 -0.393 -6.463 1.00 87.69 79 VAL A C 1
ATOM 607 O O . VAL A 1 79 ? 4.282 0.010 -6.167 1.00 87.69 79 VAL A O 1
ATOM 610 N N . VAL A 1 80 ? 6.046 -1.377 -5.839 1.00 90.38 80 VAL A N 1
ATOM 611 C CA . VAL A 1 80 ? 5.469 -2.175 -4.766 1.00 90.38 80 VAL A CA 1
ATOM 612 C C . VAL A 1 80 ? 6.310 -2.050 -3.508 1.00 90.38 80 VAL A C 1
ATOM 614 O O . VAL A 1 80 ? 7.527 -1.883 -3.570 1.00 90.38 80 VAL A O 1
ATOM 617 N N . VAL A 1 81 ? 5.633 -2.106 -2.372 1.00 90.38 81 VAL A N 1
ATOM 618 C CA . VAL A 1 81 ? 6.215 -2.088 -1.037 1.00 90.38 81 VAL A CA 1
ATOM 619 C C . VAL A 1 81 ? 5.807 -3.375 -0.343 1.00 90.38 81 VAL A C 1
ATOM 621 O O . VAL A 1 81 ? 4.643 -3.765 -0.392 1.00 90.38 81 VAL A O 1
ATOM 624 N N . GLN A 1 82 ? 6.765 -4.017 0.313 1.00 91.19 82 GLN A N 1
ATOM 625 C CA . GLN A 1 82 ? 6.530 -5.205 1.118 1.00 91.19 82 GLN A CA 1
ATOM 626 C C . GLN A 1 82 ? 6.160 -4.780 2.547 1.00 91.19 82 GLN A C 1
ATOM 628 O O . GLN A 1 82 ? 7.044 -4.391 3.309 1.00 91.19 82 GLN A O 1
ATOM 633 N N . LEU A 1 83 ? 4.871 -4.816 2.912 1.00 92.31 83 LEU A N 1
ATOM 634 C CA . LEU A 1 83 ? 4.412 -4.275 4.202 1.00 92.31 83 LEU A CA 1
ATOM 635 C C . LEU A 1 83 ? 5.010 -5.013 5.400 1.00 92.31 83 LEU A C 1
ATOM 637 O O . LEU A 1 83 ? 5.409 -4.366 6.358 1.00 92.31 83 LEU A O 1
ATOM 641 N N . ARG A 1 84 ? 5.181 -6.341 5.322 1.00 89.94 84 ARG A N 1
ATOM 642 C CA . ARG A 1 84 ? 5.760 -7.135 6.430 1.00 89.94 84 ARG A CA 1
ATOM 643 C C . ARG A 1 84 ? 7.194 -6.741 6.799 1.00 89.94 84 ARG A C 1
ATOM 645 O O . ARG A 1 84 ? 7.717 -7.225 7.796 1.00 89.94 84 ARG A O 1
ATOM 652 N N . ALA A 1 85 ? 7.875 -5.983 5.938 1.00 89.81 85 ALA A N 1
ATOM 653 C CA . ALA A 1 85 ? 9.238 -5.532 6.188 1.00 89.81 85 ALA A CA 1
ATOM 654 C C . ALA A 1 85 ? 9.287 -4.311 7.119 1.00 89.81 85 ALA A C 1
ATOM 656 O O . ALA A 1 85 ? 10.375 -3.955 7.566 1.00 89.81 85 ALA A O 1
ATOM 657 N N . PHE A 1 86 ? 8.141 -3.679 7.401 1.00 91.50 86 PHE A N 1
ATOM 658 C CA . PHE A 1 86 ? 8.069 -2.419 8.129 1.00 91.50 86 PHE A CA 1
ATOM 659 C C . PHE A 1 86 ? 6.968 -2.461 9.193 1.00 91.50 86 PHE A C 1
ATOM 661 O O . PHE A 1 86 ? 5.801 -2.708 8.891 1.00 91.50 86 PHE A O 1
ATOM 668 N N . SER A 1 87 ? 7.331 -2.142 10.435 1.00 93.69 87 SER A N 1
ATOM 669 C CA . SER A 1 87 ? 6.355 -1.947 11.516 1.00 93.69 87 SER A CA 1
ATOM 670 C C . SER A 1 87 ? 5.633 -0.604 11.395 1.00 93.69 87 SER A C 1
ATOM 672 O O . SER A 1 87 ? 4.482 -0.479 11.800 1.00 93.69 87 SER A O 1
ATOM 674 N N . TYR A 1 88 ? 6.295 0.395 10.803 1.00 94.56 88 TYR A N 1
ATOM 675 C CA . TYR A 1 88 ? 5.765 1.745 10.636 1.00 94.56 88 TYR A CA 1
ATOM 676 C C . TYR A 1 88 ? 5.881 2.197 9.184 1.00 94.56 88 TYR A C 1
ATOM 678 O O . TYR A 1 88 ? 6.956 2.172 8.579 1.00 94.56 88 TYR A O 1
ATOM 686 N N . LEU A 1 89 ? 4.759 2.640 8.639 1.00 94.81 89 LEU A N 1
ATOM 687 C CA . LEU A 1 89 ? 4.640 3.259 7.334 1.00 94.81 89 LEU A CA 1
ATOM 688 C C . LEU A 1 89 ? 3.985 4.629 7.527 1.00 94.81 89 LEU A C 1
ATOM 690 O O . LEU A 1 89 ? 2.921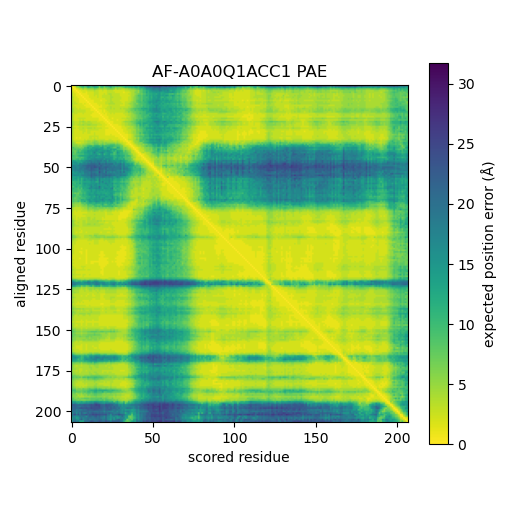 4.723 8.124 1.00 94.81 89 LEU A O 1
ATOM 694 N N . SER A 1 90 ? 4.582 5.686 6.991 1.00 95.06 90 SER A N 1
ATOM 695 C CA . SER A 1 90 ? 3.951 7.011 6.939 1.00 95.06 90 SER A CA 1
ATOM 696 C C . SER A 1 90 ? 3.662 7.363 5.489 1.00 95.06 90 SER A C 1
ATOM 698 O O . SER A 1 90 ? 4.556 7.268 4.652 1.00 95.06 90 SER A O 1
ATOM 700 N N . VAL A 1 91 ? 2.444 7.795 5.178 1.00 94.62 91 VAL A N 1
ATOM 701 C CA . VAL A 1 91 ? 2.054 8.319 3.865 1.00 94.62 91 VAL A CA 1
ATOM 702 C C . VAL A 1 91 ? 1.613 9.761 4.047 1.00 94.62 91 VAL A C 1
ATOM 704 O O . VAL A 1 91 ? 0.636 10.034 4.733 1.00 94.62 91 VAL A O 1
ATOM 707 N N . SER A 1 92 ? 2.331 10.688 3.421 1.00 94.25 92 SER A N 1
ATOM 708 C CA . SER A 1 92 ? 2.150 12.128 3.618 1.00 94.25 92 SER A CA 1
ATOM 709 C C . SER A 1 92 ? 1.937 12.885 2.312 1.00 94.25 92 SER A C 1
ATOM 711 O O . SER A 1 92 ? 2.413 12.468 1.251 1.00 94.25 92 SER A O 1
ATOM 713 N N . GLY A 1 93 ? 1.235 14.015 2.396 1.00 92.19 93 GLY A N 1
ATOM 714 C CA . GLY A 1 93 ? 1.008 14.953 1.297 1.00 92.19 93 GLY A CA 1
ATOM 715 C C . GLY A 1 93 ? -0.440 14.995 0.805 1.00 92.19 93 GLY A C 1
ATOM 716 O O . GLY A 1 93 ? -1.299 14.229 1.234 1.00 92.19 93 GLY A O 1
ATOM 717 N N . GLU A 1 94 ? -0.704 15.876 -0.163 1.00 88.56 94 GLU A N 1
ATOM 718 C CA . GLU A 1 94 ? -2.065 16.249 -0.595 1.00 88.56 94 GLU A CA 1
ATOM 719 C C . GLU A 1 94 ? -2.942 15.050 -1.006 1.00 88.56 94 GLU A C 1
ATOM 721 O O . GLU A 1 94 ? -4.153 15.059 -0.804 1.00 88.56 94 GLU A O 1
ATOM 726 N N . ARG A 1 95 ? -2.326 13.992 -1.550 1.00 89.94 95 ARG A N 1
ATOM 727 C CA . ARG A 1 95 ? -3.006 12.766 -2.004 1.00 89.94 95 ARG A CA 1
ATOM 728 C C . ARG A 1 95 ? -2.724 11.542 -1.124 1.00 89.94 95 ARG A C 1
ATOM 730 O O . ARG A 1 95 ? -2.877 10.412 -1.588 1.00 89.94 95 ARG A O 1
ATOM 737 N N . ALA A 1 96 ? -2.296 11.736 0.125 1.00 91.88 96 ALA A N 1
ATOM 738 C CA . ALA A 1 96 ? -1.954 10.643 1.038 1.00 91.88 96 ALA A CA 1
ATOM 739 C C . ALA A 1 96 ? -3.119 9.680 1.264 1.00 91.88 96 ALA A C 1
ATOM 741 O O . ALA A 1 96 ? -2.951 8.471 1.111 1.00 91.88 96 ALA A O 1
ATOM 742 N N . ALA A 1 97 ? -4.316 10.212 1.522 1.00 92.12 97 ALA A N 1
ATOM 743 C CA . ALA A 1 97 ? -5.513 9.401 1.714 1.00 92.12 97 ALA A CA 1
ATOM 744 C C . ALA A 1 97 ? -5.879 8.582 0.461 1.00 92.12 97 ALA A C 1
ATOM 746 O O . ALA A 1 97 ? -6.275 7.424 0.582 1.00 92.12 97 ALA A O 1
ATOM 747 N N . ASP A 1 98 ? -5.717 9.141 -0.744 1.00 92.06 98 ASP A N 1
ATOM 748 C CA . ASP A 1 98 ? -5.944 8.411 -2.002 1.00 92.06 98 ASP A CA 1
ATOM 749 C C . ASP A 1 98 ? -4.945 7.262 -2.170 1.00 92.06 98 ASP A C 1
ATOM 751 O O . ASP A 1 98 ? -5.330 6.143 -2.514 1.00 92.06 98 ASP A O 1
ATOM 755 N N . CYS A 1 99 ? -3.664 7.539 -1.911 1.00 92.62 99 CYS A N 1
ATOM 756 C CA . CYS A 1 99 ? -2.588 6.560 -2.008 1.00 92.62 99 CYS A CA 1
ATOM 757 C C . CYS A 1 99 ? -2.791 5.423 -1.002 1.00 92.62 99 CYS A C 1
ATOM 759 O O . CYS A 1 99 ? -2.839 4.258 -1.392 1.00 92.62 99 CYS A O 1
ATOM 761 N N . ALA A 1 100 ? -3.014 5.756 0.271 1.00 94.31 100 ALA A N 1
ATOM 762 C CA . ALA A 1 100 ? -3.289 4.776 1.311 1.00 94.31 100 ALA A CA 1
ATOM 763 C C . ALA A 1 100 ? -4.529 3.940 0.966 1.00 94.31 100 ALA A C 1
ATOM 765 O O . ALA A 1 100 ? -4.494 2.716 1.045 1.00 94.31 100 ALA A O 1
ATOM 766 N N . ARG A 1 101 ? -5.611 4.561 0.482 1.00 94.75 101 ARG A N 1
ATOM 767 C CA . ARG A 1 101 ? -6.813 3.834 0.050 1.00 94.75 101 ARG A CA 1
ATOM 768 C C . ARG A 1 101 ? -6.514 2.873 -1.097 1.00 94.75 101 ARG A C 1
ATOM 770 O O . ARG A 1 101 ? -6.971 1.736 -1.062 1.00 94.75 101 ARG A O 1
ATOM 777 N N . ALA A 1 102 ? -5.736 3.298 -2.091 1.00 94.75 102 ALA A N 1
ATOM 778 C CA . ALA A 1 102 ? -5.302 2.438 -3.189 1.00 94.75 102 ALA A CA 1
ATOM 779 C C . ALA A 1 102 ? -4.468 1.243 -2.694 1.00 94.75 102 ALA A C 1
ATOM 781 O O . ALA A 1 102 ? -4.703 0.115 -3.139 1.00 94.75 102 ALA A O 1
ATOM 782 N N . MET A 1 103 ? -3.553 1.474 -1.748 1.00 95.69 103 MET A N 1
ATOM 783 C CA . MET A 1 103 ? -2.749 0.428 -1.111 1.00 95.69 103 MET A CA 1
ATOM 784 C C . MET A 1 103 ? -3.633 -0.580 -0.375 1.00 95.69 103 MET A C 1
ATOM 786 O O . MET A 1 103 ? -3.512 -1.781 -0.610 1.00 95.69 103 MET A O 1
ATOM 790 N N . ILE A 1 104 ? -4.564 -0.097 0.454 1.00 96.06 104 ILE A N 1
ATOM 791 C CA . ILE A 1 104 ? -5.476 -0.949 1.223 1.00 96.06 104 ILE A CA 1
ATOM 792 C C . ILE A 1 104 ? -6.419 -1.719 0.305 1.00 96.06 104 ILE A C 1
ATOM 794 O O . ILE A 1 104 ? -6.570 -2.918 0.498 1.00 96.06 104 ILE A O 1
ATOM 798 N N . CYS A 1 105 ? -6.982 -1.099 -0.736 1.00 96.00 105 CYS A N 1
ATOM 799 C CA . CYS A 1 105 ? -7.789 -1.807 -1.732 1.00 96.00 105 CYS A CA 1
ATOM 800 C C . CYS A 1 105 ? -7.009 -2.947 -2.402 1.00 96.00 105 CYS A C 1
ATOM 802 O O . CYS A 1 105 ? -7.547 -4.042 -2.555 1.00 96.00 105 CYS A O 1
ATOM 804 N N . GLY A 1 106 ? -5.750 -2.709 -2.786 1.00 95.69 106 GLY A N 1
ATOM 805 C CA . GLY A 1 106 ? -4.891 -3.747 -3.360 1.00 95.69 106 GLY A CA 1
ATOM 806 C C . GLY A 1 106 ? -4.606 -4.886 -2.379 1.00 95.69 106 GLY A C 1
ATOM 807 O O . GLY A 1 106 ? -4.702 -6.052 -2.757 1.00 95.69 106 GLY A O 1
ATOM 808 N N . LEU A 1 107 ? -4.318 -4.546 -1.121 1.00 96.94 107 LEU A N 1
ATOM 809 C CA . LEU A 1 107 ? -4.060 -5.505 -0.049 1.00 96.94 107 LEU A CA 1
ATOM 810 C C . LEU A 1 107 ? -5.289 -6.385 0.225 1.00 96.94 107 LEU A C 1
ATOM 812 O O . LEU A 1 107 ? -5.247 -7.601 0.090 1.00 96.94 107 LEU A O 1
ATOM 816 N N . VAL A 1 108 ? -6.434 -5.783 0.539 1.00 97.00 108 VAL A N 1
ATOM 817 C CA . VAL A 1 108 ? -7.644 -6.536 0.926 1.00 97.00 108 VAL A CA 1
ATOM 818 C C . VAL A 1 108 ? -8.269 -7.315 -0.238 1.00 97.00 108 VAL A C 1
ATOM 820 O O . VAL A 1 108 ? -9.074 -8.225 -0.018 1.00 97.00 108 VAL A O 1
ATOM 823 N N . PHE A 1 109 ? -7.906 -6.973 -1.479 1.00 97.06 109 PHE A N 1
ATOM 824 C CA . PHE A 1 109 ? -8.250 -7.752 -2.665 1.00 97.06 109 PHE A CA 1
ATOM 825 C C . PHE A 1 109 ? -7.416 -9.035 -2.772 1.00 97.06 109 PHE A C 1
ATOM 827 O O . PHE A 1 109 ? -7.970 -10.095 -3.060 1.00 97.06 109 PHE A O 1
ATOM 834 N N . HIS A 1 110 ? -6.101 -8.956 -2.545 1.00 97.00 110 HIS A N 1
ATOM 835 C CA . HIS A 1 110 ? -5.190 -10.093 -2.711 1.00 97.00 110 HIS A CA 1
ATOM 836 C C . HIS A 1 110 ? -5.038 -10.965 -1.462 1.00 97.00 110 HIS A C 1
ATOM 838 O O . HIS A 1 110 ? -4.675 -12.131 -1.601 1.00 97.00 110 HIS A O 1
ATO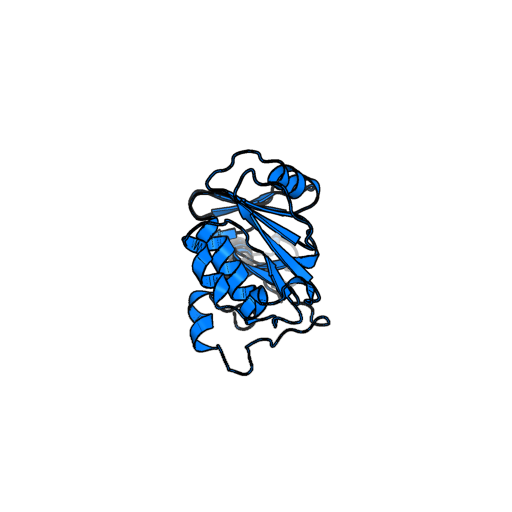M 844 N N . GLN A 1 111 ? -5.323 -10.436 -0.271 1.00 97.06 111 GLN A N 1
ATOM 845 C CA . GLN A 1 111 ? -5.250 -11.153 1.002 1.00 97.06 111 GLN A CA 1
ATOM 846 C C . GLN A 1 111 ? -6.634 -11.267 1.645 1.00 97.06 111 GLN A C 1
ATOM 848 O O . GLN A 1 111 ? -7.350 -10.272 1.781 1.00 97.06 111 GLN A O 1
ATOM 853 N N . GLY A 1 112 ? -7.003 -12.483 2.049 1.00 97.12 112 GLY A N 1
ATOM 854 C CA . GLY A 1 112 ? -8.253 -12.756 2.755 1.00 97.12 112 GLY A CA 1
ATOM 855 C C . GLY A 1 112 ? -8.287 -12.189 4.180 1.00 97.12 112 GLY A C 1
ATOM 856 O O . GLY A 1 112 ? -7.241 -11.830 4.731 1.00 97.12 112 GLY A O 1
ATOM 857 N N . PRO A 1 113 ? -9.479 -12.096 4.799 1.00 97.31 113 PRO A N 1
ATOM 858 C CA . PRO A 1 113 ? -9.660 -11.569 6.156 1.00 97.31 113 PRO A CA 1
ATOM 859 C C . PRO A 1 113 ? -8.991 -12.421 7.251 1.00 97.31 113 PRO A C 1
ATOM 861 O O . PRO A 1 113 ? -8.771 -11.942 8.358 1.00 97.31 113 PRO A O 1
ATOM 864 N N . GLU A 1 114 ? -8.668 -13.682 6.969 1.00 96.50 114 GLU A N 1
ATOM 865 C CA . GLU A 1 114 ? -7.862 -14.548 7.836 1.00 96.50 114 GLU A CA 1
ATOM 866 C C . GLU A 1 114 ? -6.364 -14.221 7.780 1.00 96.50 114 GLU A C 1
ATOM 868 O O . GLU A 1 114 ? -5.642 -14.427 8.755 1.00 96.50 114 GLU A O 1
ATOM 873 N N . ALA A 1 115 ? -5.891 -13.699 6.648 1.00 97.19 115 ALA A N 1
ATOM 874 C CA . ALA A 1 115 ? -4.496 -13.333 6.461 1.00 97.19 115 ALA A CA 1
ATOM 875 C C . ALA A 1 115 ? -4.234 -11.903 6.948 1.00 97.19 115 ALA A C 1
ATOM 877 O O . ALA A 1 115 ? -3.254 -11.665 7.650 1.00 97.19 115 ALA A O 1
ATOM 878 N N . VAL A 1 116 ? -5.133 -10.970 6.616 1.00 98.00 116 VAL A N 1
ATOM 879 C CA . VAL A 1 116 ? -5.014 -9.543 6.940 1.00 98.00 116 VAL A CA 1
ATOM 880 C C . VAL A 1 116 ? -6.252 -9.038 7.675 1.00 98.00 116 VAL A C 1
ATOM 882 O O . VAL A 1 116 ? -7.374 -9.143 7.181 1.00 98.00 116 VAL A O 1
ATOM 885 N N . GLY A 1 117 ? -6.026 -8.411 8.826 1.00 97.62 117 GLY A N 1
ATOM 886 C CA . GLY A 1 117 ? -7.018 -7.661 9.587 1.00 97.62 117 GLY A CA 1
ATOM 887 C C . GLY A 1 117 ? -6.751 -6.165 9.462 1.00 97.62 117 GLY A C 1
ATOM 888 O O . GLY A 1 117 ? -5.602 -5.736 9.561 1.00 97.62 117 GLY A O 1
ATOM 889 N N . ILE A 1 118 ? -7.802 -5.369 9.255 1.00 97.38 118 ILE A N 1
ATOM 890 C CA . ILE A 1 118 ? -7.703 -3.905 9.176 1.00 97.38 118 ILE A CA 1
ATOM 891 C C . ILE A 1 118 ? -8.299 -3.288 10.440 1.00 97.38 118 ILE A C 1
ATOM 893 O O . ILE A 1 118 ? -9.463 -3.531 10.769 1.00 97.38 118 ILE A O 1
ATOM 897 N N . VAL A 1 119 ? -7.511 -2.456 11.115 1.00 95.44 119 VAL A N 1
ATOM 898 C CA . VAL A 1 119 ? -7.938 -1.616 12.239 1.00 95.44 119 VAL A CA 1
ATOM 899 C C . VAL A 1 119 ? -7.875 -0.165 11.776 1.00 95.44 119 VAL A C 1
ATOM 901 O O . VAL A 1 119 ? -6.862 0.262 11.244 1.00 95.44 119 VAL A O 1
ATOM 904 N 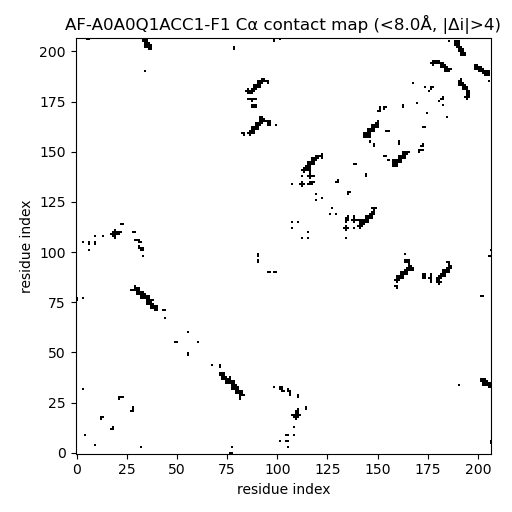N . ALA A 1 120 ? -8.955 0.591 11.921 1.00 90.62 120 ALA A N 1
ATOM 905 C CA . ALA A 1 120 ? -9.016 1.980 11.465 1.00 90.62 120 ALA A CA 1
ATOM 906 C C . ALA A 1 120 ? -9.989 2.761 12.348 1.00 90.62 120 ALA A C 1
ATOM 908 O O . ALA A 1 120 ? -11.079 3.136 11.909 1.00 90.62 120 ALA A O 1
ATOM 909 N N . ASP A 1 121 ? -9.638 2.918 13.624 1.00 70.75 121 ASP A N 1
ATOM 910 C CA . ASP A 1 121 ? -10.466 3.708 14.529 1.00 70.75 121 ASP A CA 1
ATOM 911 C C . ASP A 1 121 ? -10.311 5.201 14.196 1.00 70.75 121 ASP A C 1
ATOM 913 O O . ASP A 1 121 ? -9.231 5.658 13.838 1.00 70.75 121 ASP A O 1
ATOM 917 N N . GLN A 1 122 ? -11.416 5.940 14.251 1.00 66.44 122 GLN A N 1
ATOM 918 C CA . GLN A 1 122 ? -11.481 7.409 14.145 1.00 66.44 122 GLN A CA 1
ATOM 919 C C . GLN A 1 122 ? -10.943 8.097 12.876 1.00 66.44 122 GLN A C 1
ATOM 921 O O . GLN A 1 122 ? -10.897 9.322 12.829 1.00 66.44 122 GLN A O 1
ATOM 926 N N . GLN A 1 123 ? -10.698 7.365 11.788 1.00 70.38 123 GLN A N 1
ATOM 927 C CA . GLN A 1 123 ? -10.161 7.921 10.533 1.00 70.38 123 GLN A CA 1
ATOM 928 C C . GLN A 1 123 ? -11.142 8.812 9.729 1.00 70.38 123 GLN A C 1
ATOM 930 O O . GLN A 1 123 ? -10.973 9.007 8.538 1.00 70.38 123 GLN A O 1
ATOM 935 N N . GLY A 1 124 ? -12.219 9.337 10.311 1.00 78.62 124 GLY A N 1
ATOM 936 C CA . GLY A 1 124 ? -13.138 10.218 9.579 1.00 78.62 124 GLY A CA 1
ATOM 937 C C . GLY A 1 124 ? -14.011 9.534 8.499 1.00 78.62 124 GLY A C 1
ATOM 938 O O . GLY A 1 124 ? -13.985 8.313 8.290 1.00 78.62 124 GLY A O 1
ATOM 939 N N . PRO A 1 125 ? -14.897 10.305 7.837 1.00 85.62 125 PRO A N 1
ATOM 940 C CA . PRO A 1 125 ? -15.905 9.783 6.907 1.00 85.62 125 PRO A CA 1
ATOM 941 C C . PRO A 1 125 ? -15.319 9.149 5.639 1.00 85.62 125 PRO A C 1
ATOM 943 O O . PRO A 1 125 ? -15.941 8.270 5.036 1.00 85.62 125 PRO A O 1
ATOM 946 N N . GLU A 1 126 ? -14.129 9.559 5.224 1.00 86.12 126 GLU A N 1
ATOM 947 C CA . GLU A 1 126 ? -13.447 9.067 4.036 1.00 86.12 126 GLU A CA 1
ATOM 948 C C . GLU A 1 126 ? -13.005 7.603 4.169 1.00 86.12 126 GLU A C 1
ATOM 950 O O . GLU A 1 126 ? -12.833 6.939 3.146 1.00 86.12 126 GLU A O 1
ATOM 955 N N . TRP A 1 127 ? -12.907 7.069 5.389 1.00 92.38 127 TRP A N 1
ATOM 956 C CA . TRP A 1 127 ? -12.606 5.661 5.671 1.00 92.38 127 TRP A CA 1
ATOM 957 C C . TRP A 1 127 ? -13.836 4.848 6.096 1.00 92.38 127 TRP A C 1
ATOM 959 O O . TRP A 1 127 ? -13.749 3.638 6.306 1.00 92.38 127 TRP A O 1
ATOM 969 N N . ALA A 1 128 ? -15.027 5.457 6.106 1.00 92.38 128 ALA A N 1
ATOM 970 C CA . ALA A 1 128 ? -16.275 4.800 6.504 1.00 92.38 128 ALA A CA 1
ATOM 971 C C . ALA A 1 128 ? -16.661 3.587 5.635 1.00 92.38 128 ALA A C 1
ATOM 973 O O . ALA A 1 128 ? -17.532 2.808 6.021 1.00 92.38 128 ALA A O 1
ATOM 974 N N . TRP A 1 129 ? -16.052 3.425 4.459 1.00 93.38 129 TRP A N 1
ATOM 975 C CA . TRP A 1 129 ? -16.252 2.267 3.588 1.00 93.38 129 TRP A CA 1
ATOM 976 C C . TRP A 1 129 ? -15.635 0.980 4.157 1.00 93.38 129 TRP A C 1
ATOM 978 O O . TRP A 1 129 ? -16.137 -0.103 3.856 1.00 93.38 129 TRP A O 1
ATOM 988 N N . LEU A 1 130 ? -14.615 1.087 5.019 1.00 95.38 130 LEU A N 1
ATOM 989 C CA . LEU A 1 130 ? -13.926 -0.063 5.610 1.00 95.38 130 LEU A CA 1
ATOM 990 C C . LEU A 1 130 ? -14.867 -0.967 6.407 1.00 95.38 130 LEU A C 1
ATOM 992 O O . LEU A 1 130 ? -14.697 -2.178 6.379 1.00 95.38 130 LEU A O 1
ATOM 996 N N . LYS A 1 131 ? -15.921 -0.410 7.020 1.00 92.81 131 LYS A N 1
ATOM 997 C CA . LYS A 1 131 ? -16.925 -1.171 7.789 1.00 92.81 131 LYS A CA 1
ATOM 998 C C . LYS A 1 131 ? -17.639 -2.270 6.991 1.00 92.81 131 LYS A C 1
ATOM 1000 O O . LYS A 1 131 ? -18.289 -3.131 7.578 1.00 92.81 131 LYS A O 1
ATOM 1005 N N . TRP A 1 132 ? -17.590 -2.199 5.661 1.00 94.62 132 TRP A N 1
ATOM 1006 C CA . TRP A 1 132 ? -18.196 -3.191 4.775 1.00 94.62 132 TRP A CA 1
ATOM 1007 C C . TRP A 1 132 ? -17.249 -4.341 4.432 1.00 94.62 132 TRP A C 1
ATOM 1009 O O . TRP A 1 132 ? -17.703 -5.365 3.919 1.00 94.62 132 TRP A O 1
ATOM 1019 N N . LEU A 1 133 ? -15.953 -4.194 4.713 1.00 96.00 133 LEU A N 1
ATOM 1020 C CA . LEU A 1 133 ? -14.970 -5.232 4.454 1.00 96.00 133 LEU A CA 1
ATOM 1021 C C . LEU A 1 133 ? -15.077 -6.357 5.491 1.00 96.00 133 LEU A C 1
ATOM 1023 O O . LEU A 1 133 ? -15.284 -6.102 6.679 1.00 96.00 133 LEU A O 1
ATOM 1027 N N . PRO A 1 134 ? -14.884 -7.623 5.087 1.00 96.81 134 PRO A N 1
ATOM 1028 C CA . PRO A 1 134 ? -14.771 -8.712 6.050 1.00 96.81 134 PRO A CA 1
ATOM 1029 C C . PRO A 1 134 ? -13.525 -8.562 6.942 1.00 96.81 134 PRO A C 1
ATOM 1031 O O . PRO A 1 134 ? -13.552 -9.013 8.084 1.00 96.81 134 PRO A O 1
ATOM 1034 N N . HIS A 1 135 ? -12.485 -7.875 6.459 1.00 97.50 135 HIS A N 1
ATOM 1035 C CA . HIS A 1 135 ? -11.208 -7.630 7.142 1.00 97.50 135 HIS A CA 1
ATOM 1036 C C . HIS A 1 135 ? -11.320 -6.800 8.425 1.00 97.50 135 HIS A C 1
ATOM 1038 O O . HIS A 1 135 ? -10.414 -6.840 9.250 1.00 97.50 135 HIS A O 1
ATOM 1044 N N . THR A 1 136 ? -12.416 -6.058 8.614 1.00 96.25 136 THR A N 1
ATOM 1045 C CA . THR A 1 136 ? -12.656 -5.258 9.827 1.00 96.25 136 THR A CA 1
ATOM 1046 C C . THR A 1 136 ? -13.605 -5.935 10.817 1.00 96.25 136 THR A C 1
ATOM 1048 O O . THR A 1 136 ? -13.915 -5.350 11.850 1.00 96.25 136 THR A O 1
ATOM 1051 N N . ARG A 1 137 ? -14.132 -7.133 10.515 1.00 94.62 137 ARG A N 1
ATOM 1052 C CA . ARG A 1 137 ? -15.123 -7.804 11.381 1.00 94.62 137 ARG A CA 1
ATOM 1053 C C . ARG A 1 137 ? -14.510 -8.347 12.666 1.00 94.62 137 ARG A C 1
ATOM 1055 O O . ARG A 1 137 ? -15.109 -8.210 13.724 1.00 94.62 137 ARG A O 1
ATOM 1062 N N . ASP A 1 138 ? -13.354 -8.990 12.543 1.00 95.25 138 ASP A N 1
ATOM 1063 C CA . ASP A 1 138 ? -12.580 -9.529 13.663 1.00 95.25 138 ASP A CA 1
ATOM 1064 C C . ASP A 1 138 ? -11.078 -9.464 13.327 1.00 95.25 138 ASP A C 1
ATOM 1066 O O . ASP A 1 138 ? -10.437 -10.490 13.081 1.00 95.25 138 ASP A O 1
ATOM 1070 N N . PRO A 1 139 ? -10.514 -8.244 13.226 1.00 95.25 139 PRO A N 1
ATOM 1071 C CA . PRO A 1 139 ? -9.145 -8.048 12.752 1.00 95.25 139 PRO A CA 1
ATOM 1072 C C . PRO A 1 139 ? -8.101 -8.691 13.675 1.00 95.25 139 PRO A C 1
ATOM 1074 O O . PRO A 1 139 ? -7.009 -9.017 13.224 1.00 95.25 139 PRO A O 1
ATOM 1077 N N . HIS A 1 140 ? -8.432 -8.934 14.947 1.00 93.62 140 HIS A N 1
ATOM 1078 C CA . HIS A 1 140 ? -7.526 -9.549 15.921 1.00 93.62 140 HIS A CA 1
ATOM 1079 C C . HIS A 1 140 ? -7.285 -11.044 15.690 1.00 93.62 140 HIS A C 1
ATOM 1081 O O . HIS A 1 140 ? -6.351 -11.603 16.262 1.00 93.62 140 HIS A O 1
ATOM 1087 N N . ARG A 1 141 ? -8.110 -11.702 14.868 1.00 95.69 141 ARG A N 1
ATOM 1088 C CA . ARG A 1 141 ? -7.921 -13.111 14.497 1.00 95.69 141 ARG A CA 1
ATOM 1089 C C . ARG A 1 141 ? -7.112 -13.305 13.222 1.00 95.69 141 ARG A C 1
ATOM 1091 O O . ARG A 1 141 ? -6.799 -14.450 12.898 1.00 95.69 141 ARG A O 1
ATOM 1098 N N . ALA A 1 142 ? -6.814 -12.228 12.502 1.00 96.69 142 ALA A N 1
ATOM 1099 C CA . ALA A 1 142 ? -6.008 -12.301 11.300 1.00 96.69 142 ALA A CA 1
ATOM 1100 C C . ALA A 1 142 ? -4.537 -12.574 11.634 1.00 96.69 142 ALA A C 1
ATOM 1102 O O . ALA A 1 142 ? -4.045 -12.200 12.699 1.00 96.69 142 ALA A O 1
ATOM 1103 N N . ALA A 1 143 ? -3.821 -13.193 10.698 1.00 96.12 143 ALA A N 1
ATOM 1104 C CA . ALA A 1 143 ? -2.393 -13.460 10.849 1.00 96.12 143 ALA A CA 1
ATOM 1105 C C . ALA A 1 143 ? -1.537 -12.181 10.892 1.00 96.12 143 ALA A C 1
ATOM 1107 O O . ALA A 1 143 ? -0.440 -12.205 11.449 1.00 96.12 143 ALA A O 1
ATOM 1108 N N . GLN A 1 144 ? -2.000 -11.101 10.258 1.00 96.69 144 GLN A N 1
ATOM 1109 C CA . GLN A 1 144 ? -1.317 -9.811 10.171 1.00 96.69 144 GLN A CA 1
ATOM 1110 C C . GLN A 1 144 ? -2.324 -8.681 10.398 1.00 96.69 144 GLN A C 1
ATOM 1112 O O . GLN A 1 144 ? -3.320 -8.572 9.678 1.00 96.69 144 GLN A O 1
ATOM 1117 N N . ARG A 1 145 ? -2.071 -7.834 11.393 1.00 97.12 145 ARG A N 1
ATOM 1118 C CA . ARG A 1 145 ? -2.895 -6.672 11.735 1.00 97.12 145 ARG A CA 1
ATOM 1119 C C . ARG A 1 145 ? -2.272 -5.413 11.156 1.00 97.12 145 ARG A C 1
ATOM 1121 O O . ARG A 1 145 ? -1.154 -5.049 11.514 1.00 97.12 145 ARG A O 1
ATOM 1128 N N . ILE A 1 146 ? -3.028 -4.728 10.307 1.00 97.06 146 ILE A N 1
ATOM 1129 C CA . ILE A 1 146 ? -2.650 -3.437 9.740 1.00 97.06 146 ILE A CA 1
ATOM 1130 C C . ILE A 1 146 ? -3.542 -2.368 10.362 1.00 97.06 146 ILE A C 1
ATOM 1132 O O . ILE A 1 146 ? -4.766 -2.407 10.203 1.00 97.06 146 ILE A O 1
ATOM 1136 N N . ALA A 1 147 ? -2.937 -1.424 11.072 1.00 96.25 147 ALA A N 1
ATOM 1137 C CA . ALA A 1 147 ? -3.641 -0.288 11.645 1.00 96.25 147 ALA A CA 1
ATOM 1138 C C . ALA A 1 147 ? -3.486 0.950 10.762 1.00 96.25 147 ALA A C 1
ATOM 1140 O O . ALA A 1 147 ? -2.382 1.270 10.337 1.00 96.25 147 ALA A O 1
ATOM 1141 N N . LEU A 1 148 ? -4.586 1.650 10.508 1.00 95.94 148 LEU A N 1
ATOM 1142 C CA . LEU A 1 148 ? -4.610 2.957 9.864 1.00 95.94 148 LEU A CA 1
ATOM 1143 C C . LEU A 1 148 ? -4.804 4.016 10.938 1.00 95.94 148 LEU A C 1
ATOM 1145 O O . LEU A 1 148 ? -5.734 3.897 11.739 1.00 95.94 148 LEU A O 1
ATOM 1149 N N . VAL A 1 149 ? -3.942 5.025 10.926 1.00 94.06 149 VAL A N 1
ATOM 1150 C CA . VAL A 1 149 ? -3.966 6.129 11.886 1.00 94.06 149 VAL A CA 1
ATOM 1151 C C . VAL A 1 149 ? -3.848 7.469 11.177 1.00 94.06 149 VAL A C 1
ATOM 1153 O O . VAL A 1 149 ? -3.204 7.583 10.130 1.00 94.06 149 VAL A O 1
ATOM 1156 N N . SER A 1 150 ? -4.472 8.482 11.758 1.00 91.81 150 SER A N 1
ATOM 1157 C CA . SER A 1 150 ? -4.388 9.856 11.289 1.00 91.81 150 SER A CA 1
ATOM 1158 C C . SER A 1 150 ? -3.170 10.527 11.908 1.00 91.81 150 SER A C 1
ATOM 1160 O O . SER A 1 150 ? -2.662 10.112 12.951 1.00 91.81 150 SER A O 1
ATOM 1162 N N . GLU A 1 151 ? -2.689 11.575 11.251 1.00 89.19 151 GLU A N 1
ATOM 1163 C CA . GLU A 1 151 ? -1.544 12.338 11.733 1.00 89.19 151 GLU A CA 1
ATOM 1164 C C . GLU A 1 151 ? -1.698 12.785 13.194 1.00 89.19 151 GLU A C 1
ATOM 1166 O O . GLU A 1 151 ? -2.683 13.419 13.581 1.00 89.19 151 GLU A O 1
ATOM 1171 N N . GLY A 1 152 ? -0.671 12.488 13.993 1.00 85.75 152 GLY A N 1
ATOM 1172 C CA . GLY A 1 152 ? -0.603 12.892 15.398 1.00 85.75 152 GLY A CA 1
ATOM 1173 C C . GLY A 1 152 ? -1.332 11.961 16.368 1.00 85.75 152 GLY A C 1
ATOM 1174 O O . GLY A 1 152 ? -1.260 12.193 17.577 1.00 85.75 152 GLY A O 1
ATOM 1175 N N . GLU A 1 153 ? -1.983 10.906 15.876 1.00 88.94 153 GLU A N 1
ATOM 1176 C CA . GLU A 1 153 ? -2.488 9.829 16.723 1.00 88.94 153 GLU A CA 1
ATOM 1177 C C . GLU A 1 153 ? -1.341 8.961 17.263 1.00 88.94 153 GLU A C 1
ATOM 1179 O O . GLU A 1 153 ? -0.246 8.877 16.700 1.00 88.94 153 GLU A O 1
ATOM 1184 N N . GLU A 1 154 ? -1.586 8.319 18.403 1.00 88.88 154 GLU A N 1
ATOM 1185 C CA . GLU A 1 154 ? -0.643 7.365 18.977 1.00 88.88 154 GLU A CA 1
ATOM 1186 C C . GLU A 1 154 ? -0.680 6.047 18.194 1.00 88.88 154 GLU A C 1
ATOM 1188 O O . GLU A 1 154 ? -1.740 5.607 17.749 1.00 88.88 154 GLU A O 1
ATOM 1193 N N . ALA A 1 155 ? 0.479 5.405 18.030 1.00 90.19 155 ALA A N 1
ATOM 1194 C CA . ALA A 1 155 ? 0.564 4.128 17.335 1.00 90.19 155 ALA A CA 1
ATOM 1195 C C . ALA A 1 155 ? -0.161 3.029 18.138 1.00 90.19 155 ALA A C 1
ATOM 1197 O O . ALA A 1 155 ? 0.258 2.723 19.257 1.00 90.19 155 ALA A O 1
ATOM 1198 N N . PRO A 1 156 ? -1.221 2.406 17.595 1.00 92.50 156 PRO A N 1
ATOM 1199 C CA . PRO A 1 156 ? -1.887 1.296 18.255 1.00 92.50 156 PRO A CA 1
ATOM 1200 C C . PRO A 1 156 ? -1.039 0.025 18.163 1.00 92.50 156 PRO A C 1
ATOM 1202 O O . PRO A 1 156 ? -0.111 -0.085 17.361 1.00 92.50 156 PRO A O 1
ATOM 1205 N N . GLU A 1 157 ? -1.408 -0.986 18.946 1.00 91.31 157 GLU A N 1
ATOM 1206 C CA . GLU A 1 157 ? -0.786 -2.304 18.847 1.00 91.31 157 GLU A CA 1
ATOM 1207 C C . GLU A 1 157 ? -1.234 -3.031 17.562 1.00 91.31 157 GLU A C 1
ATOM 1209 O O . GLU A 1 157 ? -2.351 -3.555 17.469 1.00 91.31 157 GLU A O 1
ATOM 1214 N N . ALA A 1 158 ? -0.343 -3.081 16.574 1.00 95.00 158 ALA A N 1
ATOM 1215 C CA . ALA A 1 158 ? -0.527 -3.767 15.299 1.00 95.00 158 ALA A CA 1
ATOM 1216 C C . ALA A 1 158 ? 0.822 -4.266 14.754 1.00 95.00 158 ALA A C 1
ATOM 1218 O O . ALA A 1 158 ? 1.876 -3.828 15.209 1.00 95.00 158 ALA A O 1
ATOM 1219 N N . ASP A 1 159 ? 0.786 -5.178 13.780 1.00 96.38 159 ASP A N 1
ATOM 1220 C CA . ASP A 1 159 ? 1.999 -5.677 13.117 1.00 96.38 159 ASP A CA 1
ATOM 1221 C C . ASP A 1 159 ? 2.593 -4.613 12.179 1.00 96.38 159 ASP A C 1
ATOM 1223 O O . ASP A 1 159 ? 3.810 -4.454 12.103 1.00 96.38 159 ASP A O 1
ATOM 1227 N N . THR A 1 160 ? 1.727 -3.838 11.517 1.00 96.38 160 THR A N 1
ATOM 1228 C CA . THR A 1 160 ? 2.110 -2.654 10.740 1.00 96.38 160 THR A CA 1
ATOM 1229 C C . THR A 1 160 ? 1.150 -1.505 11.029 1.00 96.38 160 THR A C 1
ATOM 1231 O O . THR A 1 160 ? -0.069 -1.656 10.919 1.00 96.38 160 THR A O 1
ATOM 1234 N N . VAL A 1 161 ? 1.694 -0.333 11.339 1.00 96.06 161 VAL A N 1
ATOM 1235 C CA . VAL A 1 161 ? 0.948 0.919 11.497 1.00 96.06 161 VAL A CA 1
ATOM 1236 C C . VAL A 1 161 ? 1.179 1.794 10.269 1.00 96.06 161 VAL A C 1
ATOM 1238 O O . VAL A 1 161 ? 2.320 2.049 9.890 1.00 96.06 161 VAL A O 1
ATOM 1241 N N . VAL A 1 162 ? 0.095 2.247 9.647 1.00 95.88 162 VAL A N 1
ATOM 1242 C CA . VAL A 1 162 ? 0.084 3.132 8.483 1.00 95.88 162 VAL A CA 1
ATOM 1243 C C . VAL A 1 162 ? -0.495 4.478 8.895 1.00 95.88 162 VAL A C 1
ATOM 1245 O O . VAL A 1 162 ? -1.710 4.621 9.031 1.00 95.88 162 VAL A O 1
ATOM 1248 N N . GLU A 1 163 ? 0.372 5.465 9.083 1.00 94.81 163 GLU A N 1
ATOM 1249 C CA . GLU A 1 163 ? -0.036 6.848 9.310 1.00 94.81 163 GLU A CA 1
ATOM 1250 C C . GLU A 1 163 ? -0.370 7.537 7.988 1.00 94.81 163 GLU A C 1
ATOM 1252 O O . GLU A 1 163 ? 0.360 7.417 6.999 1.00 94.81 163 GLU A O 1
ATOM 1257 N N . ILE A 1 164 ? -1.476 8.275 7.981 1.00 94.19 164 ILE A N 1
ATOM 1258 C CA . ILE A 1 164 ? -1.937 9.079 6.855 1.00 94.19 164 ILE A CA 1
ATOM 1259 C C . ILE A 1 164 ? -1.907 10.545 7.287 1.00 94.19 164 ILE A C 1
ATOM 1261 O O . ILE A 1 164 ? -2.695 10.974 8.129 1.00 94.19 164 ILE A O 1
ATOM 1265 N N . ALA A 1 165 ? -1.003 11.313 6.686 1.00 92.19 165 ALA A N 1
ATOM 1266 C CA . ALA A 1 165 ? -0.798 12.723 6.989 1.00 92.19 165 ALA A CA 1
ATOM 1267 C C . ALA A 1 165 ? -1.149 13.618 5.796 1.00 92.19 165 ALA A C 1
ATOM 1269 O O . ALA A 1 165 ? -0.810 13.323 4.646 1.00 92.19 165 ALA A O 1
ATOM 1270 N N . HIS A 1 166 ? -1.827 14.734 6.066 1.00 85.38 166 HIS A N 1
ATOM 1271 C CA . HIS A 1 166 ? -2.215 15.688 5.022 1.00 85.38 166 HIS A CA 1
ATOM 1272 C C . HIS A 1 166 ? -1.024 16.487 4.495 1.00 85.38 166 HIS A C 1
ATOM 1274 O O . HIS A 1 166 ? -0.989 16.844 3.314 1.00 85.38 166 HIS A O 1
ATOM 1280 N N . ASP A 1 167 ? -0.038 16.746 5.348 1.00 81.00 167 ASP A N 1
ATOM 1281 C CA . ASP A 1 167 ? 1.183 17.439 4.977 1.00 81.00 167 ASP A CA 1
ATOM 1282 C C . ASP A 1 167 ? 2.433 16.683 5.456 1.00 81.00 167 ASP A C 1
ATOM 1284 O O . ASP A 1 167 ? 2.377 15.534 5.890 1.00 81.00 167 ASP A O 1
ATOM 1288 N N . GLY A 1 168 ? 3.600 17.286 5.233 1.00 71.81 168 GLY A N 1
ATOM 1289 C CA . GLY A 1 168 ? 4.895 16.699 5.564 1.00 71.81 168 GLY A CA 1
ATOM 1290 C C . GLY A 1 168 ? 5.330 16.913 7.015 1.00 71.81 168 GLY A C 1
ATOM 1291 O O . GLY A 1 168 ? 6.525 16.791 7.293 1.00 71.81 168 GLY A O 1
ATOM 1292 N N . SER A 1 169 ? 4.421 17.315 7.905 1.00 81.00 169 SER A N 1
ATOM 1293 C CA . SER A 1 169 ? 4.732 17.605 9.297 1.00 81.00 169 SER A CA 1
ATOM 1294 C C . SER A 1 169 ? 5.271 16.368 10.022 1.00 81.00 169 SER A C 1
ATOM 1296 O O . SER A 1 169 ? 5.078 15.210 9.643 1.00 81.00 169 SER A O 1
ATOM 1298 N N . THR A 1 170 ? 6.094 16.634 11.034 1.00 82.19 170 THR A N 1
ATOM 1299 C CA . THR A 1 170 ? 6.787 15.602 11.798 1.00 82.1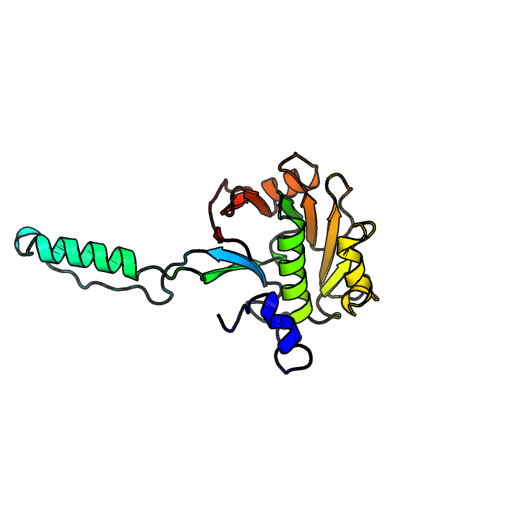9 170 THR A CA 1
ATOM 1300 C C . THR A 1 170 ? 5.890 15.102 12.923 1.00 82.19 170 THR A C 1
ATOM 1302 O O . THR A 1 170 ? 5.673 15.806 13.907 1.00 82.19 170 THR A O 1
ATOM 1305 N N . SER A 1 171 ? 5.443 13.855 12.818 1.00 90.50 171 SER A N 1
ATOM 1306 C CA . SER A 1 171 ? 4.778 13.118 13.894 1.00 90.50 171 SER A CA 1
ATOM 1307 C C . SER A 1 171 ? 5.743 12.129 14.575 1.00 90.50 171 SER A C 1
ATOM 1309 O O . SER A 1 171 ? 6.906 11.973 14.184 1.00 90.50 171 SER A O 1
ATOM 1311 N N . ALA A 1 172 ? 5.289 11.458 15.638 1.00 91.44 172 ALA A N 1
ATOM 1312 C CA . ALA A 1 172 ? 6.054 10.368 16.245 1.00 91.44 172 ALA A CA 1
ATOM 1313 C C . ALA A 1 172 ? 6.160 9.156 15.303 1.00 91.44 172 ALA A C 1
ATOM 1315 O O . ALA A 1 172 ? 7.251 8.613 15.140 1.00 91.44 172 ALA A O 1
ATOM 1316 N N . ILE A 1 173 ? 5.060 8.785 14.641 1.00 92.06 173 ILE A N 1
ATOM 1317 C CA . ILE A 1 173 ? 5.002 7.622 13.747 1.00 92.06 173 ILE A CA 1
ATOM 1318 C C . ILE A 1 173 ? 5.835 7.858 12.494 1.00 92.06 173 ILE A C 1
ATOM 1320 O O . ILE A 1 173 ? 6.594 6.978 12.099 1.00 92.06 173 ILE A O 1
ATOM 1324 N N . ARG A 1 174 ? 5.797 9.063 11.921 1.00 91.81 174 ARG A N 1
ATOM 1325 C CA . ARG A 1 174 ? 6.667 9.435 10.807 1.00 91.81 174 ARG A CA 1
ATOM 1326 C C . ARG A 1 174 ? 8.146 9.302 11.151 1.00 91.81 174 ARG A C 1
ATOM 1328 O O . ARG A 1 174 ? 8.899 8.795 10.328 1.00 91.81 174 ARG A O 1
ATOM 1335 N N . ARG A 1 175 ? 8.574 9.728 12.345 1.00 90.75 175 ARG A N 1
ATOM 1336 C CA . ARG A 1 175 ? 9.977 9.564 12.768 1.00 90.75 175 ARG A CA 1
ATOM 1337 C C . ARG A 1 175 ? 10.367 8.094 12.851 1.00 90.75 175 ARG A C 1
ATOM 1339 O O . ARG A 1 175 ? 11.390 7.726 12.291 1.00 90.75 175 ARG A O 1
ATOM 1346 N N . LEU A 1 176 ? 9.519 7.253 13.443 1.00 91.44 176 LEU A N 1
ATOM 1347 C CA . LEU A 1 176 ? 9.732 5.801 13.456 1.00 91.44 176 LEU A CA 1
ATOM 1348 C C . LEU A 1 176 ? 9.771 5.230 12.029 1.00 91.44 176 LEU A C 1
ATOM 1350 O O . LEU A 1 176 ? 10.654 4.454 11.682 1.00 91.44 176 LEU A O 1
ATOM 1354 N N . ALA A 1 177 ? 8.876 5.679 11.152 1.00 90.81 177 ALA A N 1
ATOM 1355 C CA . ALA A 1 177 ? 8.865 5.282 9.751 1.00 90.81 177 ALA A CA 1
ATOM 1356 C C . ALA A 1 177 ? 10.138 5.722 8.998 1.00 90.81 177 ALA A C 1
ATOM 1358 O O . ALA A 1 177 ? 10.618 5.011 8.123 1.00 90.81 177 ALA A O 1
ATOM 1359 N N . GLU A 1 178 ? 10.725 6.869 9.327 1.00 89.50 178 GLU A N 1
ATOM 1360 C CA . GLU A 1 178 ? 11.993 7.318 8.744 1.00 89.50 178 GLU A CA 1
ATOM 1361 C C . GLU A 1 178 ? 13.207 6.577 9.330 1.00 89.50 178 GLU A C 1
ATOM 1363 O O . GLU A 1 178 ? 14.164 6.325 8.599 1.00 89.50 178 GLU A O 1
ATOM 1368 N N . GLU A 1 179 ? 13.174 6.205 10.611 1.00 86.69 179 GLU A N 1
ATOM 1369 C CA . GLU A 1 179 ? 14.292 5.585 11.339 1.00 86.69 179 GLU A CA 1
ATOM 1370 C C . GLU A 1 179 ? 14.359 4.058 11.204 1.00 86.69 179 GLU A C 1
ATOM 1372 O O . GLU A 1 179 ? 15.452 3.497 11.159 1.00 86.69 179 GLU A O 1
ATOM 1377 N N . GLU A 1 180 ? 13.217 3.377 11.135 1.00 83.38 180 GLU A N 1
ATOM 1378 C CA . GLU A 1 180 ? 13.132 1.908 11.147 1.00 83.38 180 GLU A CA 1
ATOM 1379 C C . GLU A 1 180 ? 12.064 1.336 10.200 1.00 83.38 180 GLU A C 1
ATOM 1381 O O . GLU A 1 180 ? 11.964 0.119 10.038 1.00 83.38 180 GLU A O 1
ATOM 1386 N N . GLY A 1 181 ? 11.288 2.197 9.541 1.00 88.25 181 GLY A N 1
ATOM 1387 C CA . GLY A 1 181 ? 10.186 1.807 8.670 1.00 88.25 181 GLY A CA 1
ATOM 1388 C C . GLY A 1 181 ? 10.311 2.329 7.238 1.00 88.25 181 GLY A C 1
ATOM 1389 O O . GLY A 1 181 ? 11.376 2.274 6.609 1.00 88.25 181 GLY A O 1
ATOM 1390 N N . LEU A 1 182 ? 9.190 2.837 6.723 1.00 90.62 182 LEU A N 1
ATOM 1391 C CA . LEU A 1 182 ? 9.111 3.474 5.414 1.00 90.62 182 LEU A CA 1
ATOM 1392 C C . LEU A 1 182 ? 8.281 4.762 5.462 1.00 90.62 182 LEU A C 1
ATOM 1394 O O . LEU A 1 182 ? 7.108 4.739 5.819 1.00 90.62 182 LEU A O 1
ATOM 1398 N N . SER A 1 183 ? 8.837 5.888 5.026 1.00 91.62 183 SER A N 1
ATOM 1399 C CA . SER A 1 183 ? 8.087 7.140 4.875 1.00 91.62 183 SER A CA 1
ATOM 1400 C C . SER A 1 183 ? 7.933 7.504 3.397 1.00 91.62 183 SER A C 1
ATOM 1402 O O . SER A 1 183 ? 8.899 7.573 2.636 1.00 91.62 183 SER A O 1
ATOM 1404 N N . LEU A 1 184 ? 6.683 7.684 2.984 1.00 91.62 184 LEU A N 1
ATOM 1405 C CA . LEU A 1 184 ? 6.217 8.003 1.644 1.00 91.62 184 LEU A CA 1
ATOM 1406 C C . LEU A 1 184 ? 5.703 9.449 1.638 1.00 91.62 184 LEU A C 1
ATOM 1408 O O . LEU A 1 184 ? 4.800 9.802 2.395 1.00 91.62 184 LEU A O 1
ATOM 1412 N N . GLU A 1 185 ? 6.253 10.295 0.771 1.00 91.19 185 GLU A N 1
ATOM 1413 C CA . GLU A 1 185 ? 5.827 11.693 0.626 1.00 91.19 185 GLU A CA 1
ATOM 1414 C C . GLU A 1 185 ? 5.401 11.978 -0.814 1.00 91.19 185 GLU A C 1
ATOM 1416 O O . GLU A 1 185 ? 6.180 11.844 -1.763 1.00 91.19 185 GLU A O 1
ATOM 1421 N N . LEU A 1 186 ? 4.149 12.393 -0.969 1.00 89.06 186 LEU A N 1
ATOM 1422 C CA . LEU A 1 186 ? 3.521 12.734 -2.236 1.00 89.06 186 LEU A CA 1
ATOM 1423 C C . LEU A 1 186 ? 3.648 14.237 -2.461 1.00 89.06 186 LEU A C 1
ATOM 1425 O O . LEU A 1 186 ? 2.958 15.034 -1.822 1.00 89.06 186 LEU A O 1
ATOM 1429 N N . ARG A 1 187 ? 4.510 14.636 -3.398 1.00 85.44 187 ARG A N 1
ATOM 1430 C CA . ARG A 1 187 ? 4.779 16.050 -3.677 1.00 85.44 187 ARG A CA 1
ATOM 1431 C C . ARG A 1 187 ? 4.867 16.301 -5.174 1.00 85.44 187 ARG A C 1
ATOM 1433 O O . ARG A 1 187 ? 5.715 15.740 -5.858 1.00 85.44 187 ARG A O 1
ATOM 1440 N N . GLY A 1 188 ? 4.000 17.177 -5.686 1.00 81.06 188 GLY A N 1
ATOM 1441 C CA . GLY A 1 188 ? 4.028 17.583 -7.097 1.00 81.06 188 GLY A CA 1
ATOM 1442 C C . GLY A 1 188 ? 3.776 16.438 -8.087 1.00 81.06 188 GLY A C 1
ATOM 1443 O O . GLY A 1 188 ? 4.278 16.482 -9.204 1.00 81.06 188 GLY A O 1
ATOM 1444 N N . GLY A 1 189 ? 3.032 15.404 -7.679 1.00 76.31 189 GLY A N 1
ATOM 1445 C CA . GLY A 1 189 ? 2.765 14.210 -8.495 1.00 76.31 189 GLY A CA 1
ATOM 1446 C C . GLY A 1 189 ? 3.865 13.143 -8.459 1.00 76.31 189 GLY A C 1
ATOM 1447 O O . GLY A 1 189 ? 3.668 12.060 -9.012 1.00 76.31 189 GLY A O 1
ATOM 1448 N N . GLU A 1 190 ? 4.978 13.415 -7.781 1.00 80.25 190 GLU A N 1
ATOM 1449 C CA . GLU A 1 190 ? 6.047 12.453 -7.519 1.00 80.25 190 GLU A CA 1
ATOM 1450 C C . GLU A 1 190 ? 5.874 11.825 -6.134 1.00 80.25 190 GLU A C 1
ATOM 1452 O O . GLU A 1 190 ? 5.315 12.444 -5.222 1.00 80.25 190 GLU A O 1
ATOM 1457 N N . LEU A 1 191 ? 6.370 10.597 -5.976 1.00 84.06 191 LEU A N 1
ATOM 1458 C CA . LEU A 1 191 ? 6.402 9.911 -4.690 1.00 84.06 191 LEU A CA 1
ATOM 1459 C C . LEU A 1 191 ? 7.856 9.708 -4.248 1.00 84.06 191 LEU A C 1
ATOM 1461 O O . LEU A 1 191 ? 8.650 9.006 -4.882 1.00 84.06 191 LEU A O 1
ATOM 1465 N N . TRP A 1 192 ? 8.177 10.341 -3.128 1.00 83.12 192 TRP A N 1
ATOM 1466 C CA . TRP A 1 192 ? 9.472 10.297 -2.469 1.00 83.12 192 TRP A CA 1
ATOM 1467 C C . TRP A 1 192 ? 9.464 9.258 -1.360 1.00 83.12 192 TRP A C 1
ATOM 1469 O O . TRP A 1 192 ? 8.459 9.090 -0.673 1.00 83.12 192 TRP A O 1
ATOM 1479 N N . VAL A 1 193 ? 10.597 8.581 -1.185 1.00 83.44 193 VAL A N 1
ATOM 1480 C CA . VAL A 1 193 ? 10.752 7.520 -0.194 1.00 83.44 193 VAL A CA 1
ATOM 1481 C C . VAL A 1 193 ? 11.902 7.861 0.749 1.00 83.44 193 VAL A C 1
ATOM 1483 O O . VAL A 1 193 ? 13.020 8.164 0.312 1.00 83.44 193 VAL A O 1
ATOM 1486 N N . TYR A 1 194 ? 11.629 7.781 2.044 1.00 80.12 194 TYR A N 1
ATOM 1487 C CA . TYR A 1 194 ? 12.572 8.015 3.129 1.00 80.12 194 TYR A CA 1
ATOM 1488 C C . TYR A 1 194 ? 12.644 6.763 4.003 1.00 80.12 194 TYR A C 1
ATOM 1490 O O . TYR A 1 194 ? 11.622 6.178 4.353 1.00 80.12 194 TYR A O 1
ATOM 1498 N N . THR A 1 195 ? 13.867 6.337 4.308 1.00 76.56 195 THR A N 1
ATOM 1499 C CA . THR A 1 195 ? 14.181 5.191 5.175 1.00 76.56 195 THR A CA 1
ATOM 1500 C C . THR A 1 195 ? 15.458 5.504 5.947 1.00 76.56 195 THR A C 1
ATOM 1502 O O . THR A 1 195 ? 16.194 6.421 5.561 1.00 76.56 195 THR A O 1
ATOM 1505 N N . ALA A 1 196 ? 15.790 4.673 6.936 1.00 64.31 196 ALA A N 1
ATOM 1506 C CA . ALA A 1 196 ? 17.013 4.777 7.735 1.00 64.31 196 ALA A CA 1
ATOM 1507 C C . ALA A 1 196 ? 18.293 4.890 6.881 1.00 64.31 196 ALA A C 1
ATOM 1509 O O . ALA A 1 196 ? 19.270 5.529 7.264 1.00 64.31 196 ALA A O 1
ATOM 1510 N N . GLY A 1 197 ? 18.282 4.280 5.688 1.00 57.16 197 GLY A N 1
ATOM 1511 C CA . GLY A 1 197 ? 19.385 4.289 4.721 1.00 57.16 197 GLY A CA 1
ATOM 1512 C C . GLY A 1 197 ? 19.477 5.542 3.838 1.00 57.16 197 GLY A C 1
ATOM 1513 O O . GLY A 1 197 ? 20.280 5.558 2.900 1.00 57.16 197 GLY A O 1
ATOM 1514 N N . GLY A 1 198 ? 18.662 6.571 4.094 1.00 56.19 198 GLY A N 1
ATOM 1515 C CA . GLY A 1 198 ? 18.640 7.843 3.370 1.00 56.19 198 GLY A CA 1
ATOM 1516 C C . GLY A 1 198 ? 17.496 7.994 2.356 1.00 56.19 198 GLY A C 1
ATOM 1517 O O . GLY A 1 198 ? 16.724 7.073 2.082 1.00 56.19 198 GLY A O 1
ATOM 1518 N N . LYS A 1 199 ? 17.391 9.204 1.787 1.00 55.34 199 LYS A N 1
ATOM 1519 C CA . LYS A 1 199 ? 16.364 9.603 0.809 1.00 55.34 199 LYS A CA 1
ATOM 1520 C C . LYS A 1 199 ? 16.617 8.956 -0.554 1.00 55.34 199 LYS A C 1
ATOM 1522 O O . LYS A 1 199 ? 17.709 9.086 -1.110 1.00 55.34 199 LYS A O 1
ATOM 1527 N N . ARG A 1 200 ? 15.597 8.327 -1.140 1.00 57.31 200 ARG A N 1
ATOM 1528 C CA . ARG A 1 200 ? 15.645 7.781 -2.507 1.00 57.31 200 ARG A CA 1
ATOM 1529 C C . ARG A 1 200 ? 14.364 8.145 -3.265 1.00 57.31 200 ARG A C 1
ATOM 1531 O O . ARG A 1 200 ? 13.276 8.136 -2.700 1.00 57.31 200 ARG A O 1
ATOM 1538 N N . ASN A 1 201 ? 14.481 8.472 -4.551 1.00 53.09 201 ASN A N 1
ATOM 1539 C CA . ASN A 1 201 ? 13.322 8.701 -5.422 1.00 53.09 201 ASN A CA 1
ATOM 1540 C C . ASN A 1 201 ? 12.986 7.388 -6.147 1.00 53.09 201 ASN A C 1
ATOM 1542 O O . ASN A 1 201 ? 13.836 6.870 -6.870 1.00 53.09 201 ASN A O 1
ATOM 1546 N N . TRP A 1 202 ? 11.792 6.833 -5.912 1.00 56.84 202 TRP A N 1
ATOM 1547 C CA . TRP A 1 202 ? 11.383 5.530 -6.463 1.00 56.84 202 TRP A CA 1
ATOM 1548 C C . TRP A 1 202 ? 10.289 5.655 -7.538 1.00 56.84 202 TRP A C 1
ATOM 1550 O O . TRP A 1 202 ? 10.141 4.747 -8.355 1.00 56.84 202 TRP A O 1
ATOM 1560 N N . VAL A 1 203 ? 9.509 6.748 -7.570 1.00 58.34 203 VAL A N 1
ATOM 1561 C CA . VAL A 1 203 ? 8.217 6.783 -8.283 1.00 58.34 203 VAL A CA 1
ATOM 1562 C C . VAL A 1 203 ? 7.955 8.141 -8.938 1.00 58.34 203 VAL A C 1
ATOM 1564 O O . VAL A 1 203 ? 7.949 9.178 -8.278 1.00 58.34 203 VAL A O 1
ATOM 1567 N N . ARG A 1 204 ? 7.657 8.128 -10.246 1.00 56.34 204 ARG A N 1
ATOM 1568 C CA . ARG A 1 204 ? 7.370 9.345 -11.033 1.00 56.34 204 ARG A CA 1
ATOM 1569 C C . ARG A 1 204 ? 5.883 9.697 -11.136 1.00 56.34 204 ARG A C 1
ATOM 1571 O O . ARG A 1 204 ? 5.574 10.821 -11.518 1.00 56.34 204 ARG A O 1
ATOM 1578 N N . ARG A 1 205 ? 4.964 8.759 -10.857 1.00 52.59 205 ARG A N 1
ATOM 1579 C CA . ARG A 1 205 ? 3.512 9.013 -10.888 1.00 52.59 205 ARG A CA 1
ATOM 1580 C C . ARG A 1 205 ? 2.763 8.119 -9.900 1.00 52.59 205 ARG A C 1
ATOM 1582 O O . ARG A 1 205 ? 3.007 6.918 -9.840 1.00 52.59 205 ARG A O 1
ATOM 1589 N N . THR A 1 206 ? 1.830 8.685 -9.146 1.00 55.94 206 THR A N 1
ATOM 1590 C CA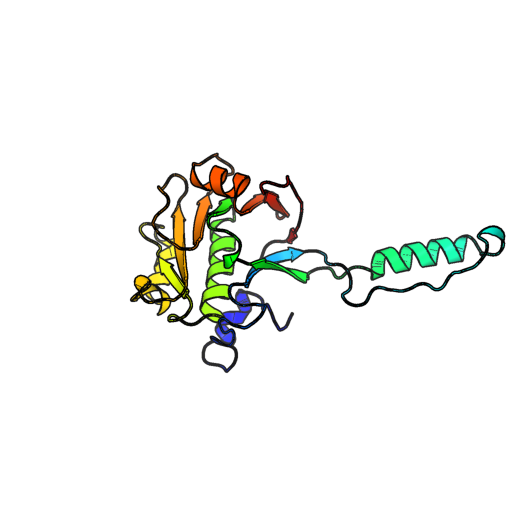 . THR A 1 206 ? 1.028 7.957 -8.146 1.00 55.94 206 THR A CA 1
ATOM 1591 C C . THR A 1 206 ? -0.283 7.445 -8.742 1.00 55.94 206 THR A C 1
ATOM 1593 O O . THR A 1 206 ? -0.701 7.915 -9.803 1.00 55.94 206 THR A O 1
ATOM 1596 N N . THR A 1 207 ? -0.867 6.409 -8.131 1.00 55.62 207 THR A N 1
ATOM 1597 C CA . THR A 1 207 ? -2.066 5.724 -8.655 1.00 55.62 207 THR A CA 1
ATOM 1598 C C . THR A 1 207 ? -3.361 6.510 -8.499 1.00 55.62 207 THR A C 1
ATOM 1600 O O . THR A 1 207 ? -3.443 7.414 -7.633 1.00 55.62 207 THR A O 1
#

Nearest PDB structures (foldseek):
  6umm-assembly1_J  TM=7.934E-01  e=3.058E-12  Mycolicibacterium smegmatis MC2 155
  6sgz-assembly1_J  TM=7.673E-01  e=2.237E-12  Mycolicibacterium smegmatis MC2 155
  6sgw-assembly1_J  TM=7.623E-01  e=2.402E-11  Mycolicibacterium smegmatis MC2 155
  6sgw-assembly1_F  TM=7.285E-01  e=1.380E-10  Mycolicibacterium smegmatis MC2 155
  7b9f-assembly1_C  TM=7.425E-01  e=1.239E-08  Mycobacterium xenopi RIVM700367

InterPro domains:
  IPR027417 P-loop containing nucleoside triphosphate hydrolase [G3DSA:3.40.50.300] (53-167)

Sequence (207 aa):
MHRYPRPSELWSLVGGERMWERGVHDEDYLEVRVGLGITSLCTPIEVPDPGAAEDLDPVCATSLRHTVNVASTVPDTPVVVQLRAFSYLSVSGERAADCARAMICGLVFHQGPEAVGIVADQQGPEWAWLKWLPHTRDPHRAAQRIALVSEGEEAPEADTVVEIAHDGSTSAIRRLAEEEGLSLELRGGELWVYTAGGKRNWVRRTT

Organism: NCBI:txid1544416